Protein AF-A0A928DKI8-F1 (afdb_monomer_lite)

Foldseek 3Di:
DDDDDDDDPPDDDDPVNVVVVVVVVVVVVVVCCVPVVVVVVVVVVVVLVVVVVVQVVQVQVQLQDWFLPAAQDPPADADVSNGHPHSLQVVLVQQLLLLAQLFFKKKFKAKFAQVDDADSRRTHDGDALVRDDPPPRIDIDIHIDTCPDPRCVVVLQRTDDWMKTKWKWWWDDDPDPDTDTDPTTSDDPQDPGLVSQFDDPPDPDGTNQKTKIKIFIATDPPSHSVVRVPDHPVVRPHGPDIDIDMDGD

Sequence (249 aa):
MKKMILPRRTGGFTLMETLLAIALVGVLLSIFLTVFVPARGLVRQALTRQESERITGILRAELNVLRADEMADGNAKTSSENQYLTTFDKGFHWLKKTSRPSSAIVIFSYRADLSKPARPDGTYPAIPASKSVPGKDMQLVSIACPMDDPVHRDDIRDAVGPVFLVKMTQLEQKGEGEYRMVNSPGVITKASSPEQYVSQAGQRDAWGGAIFCRAEFYHMSPPNPARYKGKTWNKLGRPLFSANLSFRR

pLDDT: mean 84.23, std 10.23, range [42.31, 95.81]

Secondary structure (DSSP, 8-state):
-----------PPPHHHHHHHHHHHHHHHHHHHHHHHHHHHHHHHHHHHHHHHHHHHHHHHHHT---TT-BPPTTS-B-TTSBBSSHHHHHHHHHHHTTSGGGSEEEEEEEEETTSPPPTTS--PBPPGGG--TTSSEEEEEEEEETT-TTTTTGGGG--S-EEEEEEEEEEE-SSS-EEE-SSTT--SS-SSGGG--PPTT-SS---SEEEEEEEEEEESS--GGGGTT--GGGG-S-SEEEEEEEE-

Structure (mmCIF, N/CA/C/O backbone):
data_AF-A0A928DKI8-F1
#
_entry.id   AF-A0A928DKI8-F1
#
loop_
_atom_site.group_PDB
_atom_site.id
_atom_site.type_symbol
_atom_site.label_atom_id
_atom_site.label_alt_id
_atom_site.label_comp_id
_atom_site.label_asym_id
_atom_site.label_entity_id
_atom_site.label_seq_id
_atom_site.pdbx_PDB_ins_code
_atom_site.Cartn_x
_atom_site.Cartn_y
_atom_site.Cartn_z
_atom_site.occupancy
_atom_site.B_iso_or_equiv
_atom_site.auth_seq_id
_atom_site.auth_comp_id
_atom_site.auth_asym_id
_atom_site.auth_atom_id
_atom_site.pdbx_PDB_model_num
ATOM 1 N N . MET A 1 1 ? 69.749 -0.537 -57.641 1.00 42.62 1 MET A N 1
ATOM 2 C CA . MET A 1 1 ? 69.128 0.171 -56.496 1.00 42.62 1 MET A CA 1
ATOM 3 C C . MET A 1 1 ? 68.691 -0.854 -55.454 1.00 42.62 1 MET A C 1
ATOM 5 O O . MET A 1 1 ? 67.804 -1.649 -55.732 1.00 42.62 1 MET A O 1
ATOM 9 N N . LYS A 1 2 ? 69.371 -0.914 -54.303 1.00 42.31 2 LYS A N 1
ATOM 10 C CA . LYS A 1 2 ? 69.181 -1.944 -53.264 1.00 42.31 2 LYS A CA 1
ATOM 11 C C . LYS A 1 2 ? 68.200 -1.398 -52.214 1.00 42.31 2 LYS A C 1
ATOM 13 O O . LYS A 1 2 ? 68.517 -0.409 -51.560 1.00 42.31 2 LYS A O 1
ATOM 18 N N . LYS A 1 3 ? 67.001 -1.983 -52.088 1.00 52.03 3 LYS A N 1
ATOM 19 C CA . LYS A 1 3 ? 66.030 -1.615 -51.038 1.00 52.03 3 LYS A CA 1
ATOM 20 C C . LYS A 1 3 ? 66.590 -2.021 -49.673 1.00 52.03 3 LYS A C 1
ATOM 22 O O . LYS A 1 3 ? 66.899 -3.189 -49.455 1.00 52.03 3 LYS A O 1
ATOM 27 N N . MET A 1 4 ? 66.717 -1.052 -48.774 1.00 47.34 4 MET A N 1
ATOM 28 C CA . MET A 1 4 ? 67.126 -1.259 -47.389 1.00 47.34 4 MET A CA 1
ATOM 29 C C . MET A 1 4 ? 65.885 -1.693 -46.595 1.00 47.34 4 MET A C 1
ATOM 31 O O . MET A 1 4 ? 64.961 -0.907 -46.397 1.00 47.34 4 MET A O 1
ATOM 35 N N . ILE A 1 5 ? 65.818 -2.971 -46.220 1.00 57.88 5 ILE A N 1
ATOM 36 C CA . ILE A 1 5 ? 64.749 -3.515 -45.375 1.00 57.88 5 ILE A CA 1
ATOM 37 C C . ILE A 1 5 ? 65.164 -3.270 -43.921 1.00 57.88 5 ILE A C 1
ATOM 39 O O . ILE A 1 5 ? 66.129 -3.863 -43.446 1.00 57.88 5 ILE A O 1
ATOM 43 N N . LEU A 1 6 ? 64.456 -2.379 -43.224 1.00 63.12 6 LEU A N 1
ATOM 44 C CA . LEU A 1 6 ? 64.594 -2.205 -41.776 1.00 63.12 6 LEU A CA 1
ATOM 45 C C . LEU A 1 6 ? 64.072 -3.464 -41.058 1.00 63.12 6 LEU A C 1
ATOM 47 O O . LEU A 1 6 ? 62.974 -3.930 -41.382 1.00 63.12 6 LEU A O 1
ATOM 51 N N . PRO A 1 7 ? 64.804 -4.021 -40.077 1.00 55.38 7 PRO A N 1
ATOM 52 C CA . PRO A 1 7 ? 64.341 -5.176 -39.325 1.00 55.38 7 PRO A CA 1
ATOM 53 C C . PRO A 1 7 ? 63.162 -4.771 -38.435 1.00 55.38 7 PRO A C 1
ATOM 55 O O . PRO A 1 7 ? 63.282 -3.936 -37.537 1.00 55.38 7 PRO A O 1
ATOM 58 N N . ARG A 1 8 ? 61.999 -5.379 -38.676 1.00 60.59 8 ARG A N 1
ATOM 59 C CA . ARG A 1 8 ? 60.816 -5.225 -37.830 1.00 60.59 8 ARG A CA 1
ATOM 60 C C . ARG A 1 8 ? 61.048 -6.047 -36.558 1.00 60.59 8 ARG A C 1
ATOM 62 O O . ARG A 1 8 ? 60.970 -7.270 -36.596 1.00 60.59 8 ARG A O 1
ATOM 69 N N . ARG A 1 9 ? 61.378 -5.392 -35.439 1.00 61.66 9 ARG A N 1
ATOM 70 C CA . ARG A 1 9 ? 61.451 -6.045 -34.120 1.00 61.66 9 ARG A CA 1
ATOM 71 C C . ARG A 1 9 ? 60.048 -6.501 -33.712 1.00 61.66 9 ARG A C 1
ATOM 73 O O . ARG A 1 9 ? 59.272 -5.718 -33.178 1.00 61.66 9 ARG A O 1
ATOM 80 N N . THR A 1 10 ? 59.716 -7.762 -33.954 1.00 61.28 10 THR A N 1
ATOM 81 C CA . THR A 1 10 ? 58.641 -8.451 -33.233 1.00 61.28 10 THR A CA 1
ATOM 82 C C . THR A 1 10 ? 59.182 -8.816 -31.854 1.00 61.28 10 THR A C 1
ATOM 84 O O . THR A 1 10 ? 59.810 -9.858 -31.684 1.00 61.28 10 THR A O 1
ATOM 87 N N . GLY A 1 11 ? 59.039 -7.901 -30.894 1.00 62.25 11 GLY A N 1
ATOM 88 C CA . GLY A 1 11 ? 59.415 -8.144 -29.504 1.00 62.25 11 GLY A CA 1
ATOM 89 C C . GLY A 1 11 ? 58.460 -9.156 -28.877 1.00 62.25 11 GLY A C 1
ATOM 90 O O . GLY A 1 11 ? 57.267 -8.890 -28.780 1.00 62.25 11 GLY A O 1
ATOM 91 N N . GLY A 1 12 ? 58.974 -10.323 -28.495 1.00 71.81 12 GLY A N 1
ATOM 92 C CA . GLY A 1 12 ? 58.279 -11.204 -27.560 1.00 71.81 12 GLY A CA 1
ATOM 93 C C . GLY A 1 12 ? 58.358 -10.623 -26.149 1.00 71.81 12 GLY A C 1
ATOM 94 O O . GLY A 1 12 ? 59.359 -9.996 -25.798 1.00 71.81 12 GLY A O 1
ATOM 95 N N . PHE A 1 13 ? 57.314 -10.826 -25.348 1.00 72.88 13 PHE A N 1
ATOM 96 C CA . PHE A 1 13 ? 57.310 -10.412 -23.946 1.00 72.88 13 PHE A CA 1
ATOM 97 C C . PHE A 1 13 ? 58.336 -11.222 -23.154 1.00 72.88 13 PHE A C 1
ATOM 99 O O . PHE A 1 13 ? 58.414 -12.447 -23.279 1.00 72.88 13 PHE A O 1
ATOM 106 N N . THR A 1 14 ? 59.127 -10.545 -22.322 1.00 84.88 14 THR A N 1
ATOM 107 C CA . THR A 1 14 ? 60.024 -11.246 -21.396 1.00 84.88 14 THR A CA 1
ATOM 108 C C . THR A 1 14 ? 59.215 -11.849 -20.245 1.00 84.88 14 THR A C 1
ATOM 110 O O . THR A 1 14 ? 58.166 -11.327 -19.852 1.00 84.88 14 THR A O 1
ATOM 113 N N . LEU A 1 15 ? 59.705 -12.949 -19.667 1.00 82.94 15 LEU A N 1
ATOM 114 C CA . LEU A 1 15 ? 59.065 -13.574 -18.504 1.00 82.94 15 LEU A CA 1
ATOM 115 C C . LEU A 1 15 ? 58.932 -12.579 -17.338 1.00 82.94 15 LEU A C 1
ATOM 117 O O . LEU A 1 15 ? 57.912 -12.576 -16.657 1.00 82.94 15 LEU A O 1
ATOM 121 N N . MET A 1 16 ? 59.910 -11.680 -17.175 1.00 86.56 16 MET A N 1
ATOM 122 C CA . MET A 1 16 ? 59.888 -10.629 -16.154 1.00 86.56 16 MET A CA 1
ATOM 123 C C . MET A 1 16 ? 58.818 -9.559 -16.397 1.00 86.56 16 MET A C 1
ATOM 125 O O . MET A 1 16 ? 58.105 -9.186 -15.470 1.00 86.56 16 MET A O 1
ATOM 129 N N . GLU A 1 17 ? 58.665 -9.086 -17.633 1.00 85.38 17 GLU A N 1
ATOM 130 C CA . GLU A 1 17 ? 57.631 -8.104 -17.990 1.00 85.38 17 GLU A CA 1
ATOM 131 C C . GLU A 1 17 ? 56.224 -8.666 -17.762 1.00 85.38 17 GLU A C 1
ATOM 133 O O . GLU A 1 17 ? 55.361 -7.996 -17.199 1.00 85.38 17 GLU A O 1
ATOM 138 N N . THR A 1 18 ? 56.025 -9.938 -18.110 1.00 90.12 18 THR A N 1
ATOM 139 C CA . THR A 1 18 ? 54.760 -10.645 -17.877 1.00 90.12 18 THR A CA 1
ATOM 140 C C . THR A 1 18 ? 54.464 -10.770 -16.377 1.00 90.12 18 THR A C 1
ATOM 142 O O . THR A 1 18 ? 53.334 -10.546 -15.944 1.00 90.12 18 THR A O 1
ATOM 145 N N . LEU A 1 19 ? 55.484 -11.065 -15.565 1.00 90.19 19 LEU A N 1
ATOM 146 C CA . LEU A 1 19 ? 55.366 -11.175 -14.108 1.00 90.19 19 LEU A CA 1
ATOM 147 C C . LEU A 1 19 ? 55.011 -9.832 -13.457 1.00 90.19 19 LEU A C 1
ATOM 149 O O . LEU A 1 19 ? 54.097 -9.769 -12.635 1.00 90.19 19 LEU A O 1
ATOM 153 N N . LEU A 1 20 ? 55.687 -8.753 -13.864 1.00 90.12 20 LEU A N 1
ATOM 154 C CA . LEU A 1 20 ? 55.399 -7.399 -13.386 1.00 90.12 20 LEU A CA 1
ATOM 155 C C . LEU A 1 20 ? 54.000 -6.937 -13.801 1.00 90.12 20 LEU A C 1
ATOM 157 O O . LEU A 1 20 ? 53.291 -6.344 -12.989 1.00 90.12 20 LEU A O 1
ATOM 161 N N . ALA A 1 21 ? 53.571 -7.248 -15.025 1.00 92.56 21 ALA A N 1
ATOM 162 C CA . ALA A 1 21 ? 52.234 -6.915 -15.502 1.00 92.56 21 ALA A CA 1
ATOM 163 C C . ALA A 1 21 ? 51.144 -7.639 -14.696 1.00 92.56 21 ALA A C 1
ATOM 165 O O . ALA A 1 21 ? 50.189 -7.002 -14.255 1.00 92.56 21 ALA A O 1
ATOM 166 N N . ILE A 1 22 ? 51.299 -8.943 -14.437 1.00 92.94 22 ILE A N 1
ATOM 167 C CA . ILE A 1 22 ? 50.344 -9.710 -13.621 1.00 92.94 22 ILE A CA 1
ATOM 168 C C . ILE A 1 22 ? 50.314 -9.185 -12.182 1.00 92.94 22 ILE A C 1
ATOM 170 O O . ILE A 1 22 ? 49.232 -9.024 -11.617 1.00 92.94 22 ILE A O 1
ATOM 174 N N . ALA A 1 23 ? 51.474 -8.864 -11.600 1.00 93.06 23 ALA A N 1
ATOM 175 C CA . ALA A 1 23 ? 51.553 -8.288 -10.260 1.00 93.06 23 ALA A CA 1
ATOM 176 C C . ALA A 1 23 ? 50.831 -6.932 -10.182 1.00 93.06 23 ALA A C 1
ATOM 178 O O . ALA A 1 23 ? 50.010 -6.718 -9.288 1.00 93.06 23 ALA A O 1
ATOM 179 N N . LEU A 1 24 ? 51.068 -6.042 -11.151 1.00 94.88 24 LEU A N 1
ATOM 180 C CA . LEU A 1 24 ? 50.404 -4.740 -11.230 1.00 94.88 24 LEU A CA 1
ATOM 181 C C . LEU A 1 24 ? 48.885 -4.893 -11.399 1.00 94.88 24 LEU A C 1
ATOM 183 O O . LEU A 1 24 ? 48.115 -4.248 -10.689 1.00 94.88 24 LEU A O 1
ATOM 187 N N . VAL A 1 25 ? 48.442 -5.778 -12.297 1.00 95.19 25 VAL A N 1
ATOM 188 C CA . VAL A 1 25 ? 47.016 -6.067 -12.512 1.00 95.19 25 VAL A CA 1
ATOM 189 C C . VAL A 1 25 ? 46.376 -6.634 -11.244 1.00 95.19 25 VAL A C 1
ATOM 191 O O . VAL A 1 25 ? 45.275 -6.222 -10.889 1.00 95.19 25 VAL A O 1
ATOM 194 N N . GLY A 1 26 ? 47.063 -7.523 -10.523 1.00 95.38 26 GLY A N 1
ATOM 195 C CA . GLY A 1 26 ? 46.584 -8.080 -9.257 1.00 95.38 26 GLY A CA 1
ATOM 196 C C . GLY A 1 26 ? 46.379 -7.014 -8.179 1.00 95.38 26 GLY A C 1
ATOM 197 O O . GLY A 1 26 ? 45.342 -7.000 -7.508 1.00 95.38 26 GLY A O 1
ATOM 198 N N . VAL A 1 27 ? 47.321 -6.076 -8.051 1.00 93.81 27 VAL A N 1
ATOM 199 C CA . VAL A 1 27 ? 47.200 -4.937 -7.125 1.00 93.81 27 VAL A CA 1
ATOM 200 C C . VAL A 1 27 ? 46.044 -4.021 -7.536 1.00 93.81 27 VAL A C 1
ATOM 202 O O . VAL A 1 27 ? 45.207 -3.679 -6.699 1.00 93.81 27 VAL A O 1
ATOM 205 N N . LEU A 1 28 ? 45.939 -3.680 -8.824 1.00 94.81 28 LEU A N 1
ATOM 206 C CA . LEU A 1 28 ? 44.859 -2.837 -9.347 1.00 94.81 28 LEU A CA 1
ATOM 207 C C . LEU A 1 28 ? 43.480 -3.469 -9.135 1.00 94.81 28 LEU A C 1
ATOM 209 O O . LEU A 1 28 ? 42.561 -2.790 -8.682 1.00 94.81 28 LEU A O 1
ATOM 213 N N . LEU A 1 29 ? 43.331 -4.768 -9.406 1.00 93.94 29 LEU A N 1
ATOM 214 C CA . LEU A 1 29 ? 42.082 -5.497 -9.177 1.00 93.94 29 LEU A CA 1
ATOM 215 C C . LEU A 1 29 ? 41.721 -5.557 -7.693 1.00 93.94 29 LEU A C 1
ATOM 217 O O . LEU A 1 29 ? 40.552 -5.399 -7.348 1.00 93.94 29 LEU A O 1
ATOM 221 N N . SER A 1 30 ? 42.706 -5.744 -6.814 1.00 91.62 30 SER A N 1
ATOM 222 C CA . SER A 1 30 ? 42.470 -5.788 -5.368 1.00 91.62 30 SER A CA 1
ATOM 223 C C . SER A 1 30 ? 41.940 -4.448 -4.853 1.00 91.62 30 SER A C 1
ATOM 225 O O . SER A 1 30 ? 40.925 -4.421 -4.161 1.00 91.62 30 SER A O 1
ATOM 227 N N . ILE A 1 31 ? 42.560 -3.334 -5.258 1.00 90.50 31 ILE A N 1
ATOM 228 C CA . ILE A 1 31 ? 42.099 -1.976 -4.916 1.00 90.50 31 ILE A CA 1
ATOM 229 C C . ILE A 1 31 ? 40.728 -1.689 -5.546 1.00 90.50 31 ILE A C 1
ATOM 231 O O . ILE A 1 31 ? 39.847 -1.103 -4.919 1.00 90.50 31 ILE A O 1
ATOM 235 N N . PHE A 1 32 ? 40.511 -2.120 -6.787 1.00 90.69 32 PHE A N 1
ATOM 236 C CA . PHE A 1 32 ? 39.226 -1.946 -7.454 1.00 90.69 32 PHE A CA 1
ATOM 237 C C . PHE A 1 32 ? 38.104 -2.672 -6.702 1.00 90.69 32 PHE A C 1
ATOM 239 O O . PHE A 1 32 ? 37.057 -2.085 -6.436 1.00 90.69 32 PHE A O 1
ATOM 246 N N . LEU A 1 33 ? 38.308 -3.933 -6.317 1.00 90.75 33 LEU A N 1
ATOM 247 C CA . LEU A 1 33 ? 37.291 -4.720 -5.621 1.00 90.75 33 LEU A CA 1
ATOM 248 C C . LEU A 1 33 ? 36.985 -4.172 -4.221 1.00 90.75 33 LEU A C 1
ATOM 250 O O . LEU A 1 33 ? 35.811 -4.143 -3.843 1.00 90.75 33 LEU A O 1
ATOM 254 N N . THR A 1 34 ? 37.990 -3.684 -3.483 1.00 90.31 34 THR A N 1
ATOM 255 C CA . THR A 1 34 ? 37.775 -3.090 -2.150 1.00 90.31 34 THR A CA 1
ATOM 256 C C . THR A 1 34 ? 36.941 -1.812 -2.199 1.00 90.31 34 THR A C 1
ATOM 258 O O . THR A 1 34 ? 36.207 -1.542 -1.253 1.00 90.31 34 THR A O 1
ATOM 261 N N . VAL A 1 35 ? 36.973 -1.061 -3.304 1.00 88.69 35 VAL A N 1
ATOM 262 C CA . VAL A 1 35 ? 36.184 0.171 -3.469 1.00 88.69 35 VAL A CA 1
ATOM 263 C C . VAL A 1 35 ? 34.828 -0.088 -4.139 1.00 88.69 35 VAL A C 1
ATOM 265 O O . VAL A 1 35 ? 33.791 0.390 -3.672 1.00 88.69 35 VAL A O 1
ATOM 268 N N . PHE A 1 36 ? 34.790 -0.867 -5.223 1.00 86.62 36 PHE A N 1
ATOM 269 C CA . PHE A 1 36 ? 33.580 -1.027 -6.038 1.00 86.62 36 PHE A CA 1
ATOM 270 C C . PHE A 1 36 ? 32.535 -1.957 -5.421 1.00 86.62 36 PHE A C 1
ATOM 272 O O . PHE A 1 36 ? 31.337 -1.751 -5.642 1.00 86.62 36 PHE A O 1
ATOM 279 N N . VAL A 1 37 ? 32.941 -2.980 -4.662 1.00 84.62 37 VAL A N 1
ATOM 280 C CA . VAL A 1 37 ? 31.981 -3.906 -4.042 1.00 84.62 37 VAL A CA 1
ATOM 281 C C . VAL A 1 37 ? 31.132 -3.189 -2.979 1.00 84.62 37 VAL A C 1
ATOM 283 O O . VAL A 1 37 ? 29.902 -3.252 -3.092 1.00 84.62 37 VAL A O 1
ATOM 286 N N . PRO A 1 38 ? 31.712 -2.430 -2.024 1.00 85.06 38 PRO A N 1
ATOM 287 C CA . PRO A 1 38 ? 30.924 -1.617 -1.097 1.00 85.06 38 PRO A CA 1
ATOM 288 C C . PRO A 1 38 ? 30.077 -0.550 -1.801 1.00 85.06 38 PRO A C 1
ATOM 290 O O . PRO A 1 38 ? 28.898 -0.398 -1.477 1.00 85.06 38 PRO A O 1
ATOM 293 N N . ALA A 1 39 ? 30.621 0.136 -2.814 1.00 79.06 39 ALA A N 1
ATOM 294 C CA . ALA A 1 39 ? 29.896 1.171 -3.555 1.00 79.06 39 ALA A CA 1
ATOM 295 C C . ALA A 1 39 ? 28.621 0.634 -4.232 1.00 79.06 39 ALA A C 1
ATOM 297 O O . ALA A 1 39 ? 27.563 1.261 -4.162 1.00 79.06 39 ALA A O 1
ATOM 298 N N . ARG A 1 40 ? 28.673 -0.569 -4.824 1.00 75.94 40 ARG A N 1
ATOM 299 C CA . ARG A 1 40 ? 27.480 -1.238 -5.380 1.00 75.94 40 ARG A CA 1
ATOM 300 C C . ARG A 1 40 ? 26.424 -1.522 -4.312 1.00 75.94 40 ARG A C 1
ATOM 302 O O . ARG A 1 40 ? 25.232 -1.395 -4.592 1.00 75.94 40 ARG A O 1
ATOM 309 N N . GLY A 1 41 ? 26.850 -1.906 -3.108 1.00 79.44 41 GLY A N 1
ATOM 310 C CA . GLY A 1 41 ? 25.961 -2.103 -1.963 1.00 79.44 41 GLY A CA 1
ATOM 311 C C . GLY A 1 41 ? 25.241 -0.813 -1.571 1.00 79.44 41 GLY A C 1
ATOM 312 O O . GLY A 1 41 ? 24.014 -0.806 -1.480 1.00 79.44 41 GLY A O 1
ATOM 313 N N . LEU A 1 42 ? 25.988 0.287 -1.438 1.00 75.81 42 LEU A N 1
ATOM 314 C CA . LEU A 1 42 ? 25.444 1.606 -1.099 1.00 75.81 42 LEU A CA 1
ATOM 315 C C . LEU A 1 42 ? 24.443 2.109 -2.146 1.00 75.81 42 LEU A C 1
ATOM 317 O O . LEU A 1 42 ? 23.352 2.545 -1.788 1.00 75.81 42 LEU A O 1
ATOM 321 N N . VAL A 1 43 ? 24.762 1.981 -3.438 1.00 66.50 43 VAL A N 1
ATOM 322 C CA . VAL A 1 43 ? 23.850 2.381 -4.524 1.00 66.50 43 VAL A CA 1
ATOM 323 C C . VAL A 1 43 ? 22.560 1.561 -4.490 1.00 66.50 43 VAL A C 1
ATOM 325 O O . VAL A 1 43 ? 21.472 2.122 -4.580 1.00 66.50 43 VAL A O 1
ATOM 328 N N . ARG A 1 44 ? 22.642 0.236 -4.305 1.00 72.19 44 ARG A N 1
ATOM 329 C CA . ARG A 1 44 ? 21.446 -0.620 -4.208 1.00 72.19 44 ARG A CA 1
ATOM 330 C C . ARG A 1 44 ? 20.580 -0.276 -2.999 1.00 72.19 44 ARG A C 1
ATOM 332 O O . ARG A 1 44 ? 19.356 -0.264 -3.119 1.00 72.19 44 ARG A O 1
ATOM 339 N N . GLN A 1 45 ? 21.196 0.006 -1.853 1.00 75.62 45 GLN A N 1
ATOM 340 C CA . GLN A 1 45 ? 20.477 0.437 -0.654 1.00 75.62 45 GLN A CA 1
ATOM 341 C C . GLN A 1 45 ? 19.782 1.782 -0.874 1.00 75.62 45 GLN A C 1
ATOM 343 O O . GLN A 1 45 ? 18.603 1.910 -0.549 1.00 75.62 45 GLN A O 1
ATOM 348 N N . ALA A 1 46 ? 20.474 2.751 -1.480 1.00 67.62 46 ALA A N 1
ATOM 349 C CA . ALA A 1 46 ? 19.905 4.053 -1.813 1.00 67.62 46 ALA A CA 1
ATOM 350 C C . ALA A 1 46 ? 18.715 3.923 -2.776 1.00 67.62 46 ALA A C 1
ATOM 352 O O . ALA A 1 46 ? 17.650 4.463 -2.493 1.00 67.62 46 ALA A O 1
ATOM 353 N N . LEU A 1 47 ? 18.850 3.129 -3.845 1.00 72.19 47 LEU A N 1
ATOM 354 C CA . LEU A 1 47 ? 17.758 2.850 -4.785 1.00 72.19 47 LEU A CA 1
ATOM 355 C C . LEU A 1 47 ? 16.567 2.167 -4.100 1.00 72.19 47 LEU A C 1
ATOM 357 O O . LEU A 1 47 ? 15.423 2.540 -4.334 1.00 72.19 47 LEU A O 1
ATOM 361 N N . THR A 1 48 ? 16.823 1.201 -3.214 1.00 82.31 48 THR A N 1
ATOM 362 C CA . THR A 1 48 ? 15.763 0.507 -2.461 1.00 82.31 48 THR A CA 1
ATOM 363 C C . THR A 1 48 ? 15.032 1.463 -1.519 1.00 82.31 48 THR A C 1
ATOM 365 O O . THR A 1 48 ? 13.808 1.402 -1.394 1.00 82.31 48 THR A O 1
ATOM 368 N N . ARG A 1 49 ? 15.766 2.371 -0.865 1.00 84.81 49 ARG A N 1
ATOM 369 C CA . ARG A 1 49 ? 15.191 3.390 0.016 1.00 84.81 49 ARG A CA 1
ATOM 370 C C . ARG A 1 49 ? 14.366 4.403 -0.769 1.00 84.81 49 ARG A C 1
ATOM 372 O O . ARG A 1 49 ? 13.227 4.655 -0.392 1.00 84.81 49 ARG A O 1
ATOM 379 N N . GLN A 1 50 ? 14.907 4.919 -1.869 1.00 87.25 50 GLN A N 1
ATOM 380 C CA . GLN A 1 50 ? 14.204 5.842 -2.756 1.00 87.25 50 GLN A CA 1
ATOM 381 C C . GLN A 1 50 ? 12.916 5.214 -3.298 1.00 87.25 50 GLN A C 1
ATOM 383 O O . GLN A 1 50 ? 11.871 5.858 -3.303 1.00 87.25 50 GLN A O 1
ATOM 388 N N . GLU A 1 51 ? 12.961 3.942 -3.694 1.00 87.00 51 GLU A N 1
ATOM 389 C CA . GLU A 1 51 ? 11.780 3.223 -4.168 1.00 87.00 51 GLU A CA 1
ATOM 390 C C . GLU A 1 51 ? 10.746 3.023 -3.052 1.00 87.00 51 GLU A C 1
ATOM 392 O O . GLU A 1 51 ? 9.557 3.263 -3.252 1.00 87.00 51 GLU A O 1
ATOM 397 N N . SER A 1 52 ? 11.192 2.673 -1.843 1.00 89.31 52 SER A N 1
ATOM 398 C CA . SER A 1 52 ? 10.311 2.546 -0.674 1.00 89.31 52 SER A CA 1
ATOM 399 C C . SER A 1 52 ? 9.625 3.873 -0.330 1.00 89.31 52 SER A C 1
ATOM 401 O O . SER A 1 52 ? 8.428 3.900 -0.034 1.00 89.31 52 SER A O 1
ATOM 403 N N . GLU A 1 53 ? 10.361 4.986 -0.393 1.00 91.69 53 GLU A N 1
ATOM 404 C CA . GLU A 1 53 ? 9.836 6.338 -0.177 1.00 91.69 53 GLU A CA 1
ATOM 405 C C . GLU A 1 53 ? 8.855 6.739 -1.284 1.00 91.69 53 GLU A C 1
ATOM 407 O O . GLU A 1 53 ? 7.777 7.247 -0.971 1.00 91.69 53 GLU A O 1
ATOM 412 N N . ARG A 1 54 ? 9.158 6.427 -2.552 1.00 92.06 54 ARG A N 1
ATOM 413 C CA . ARG A 1 54 ? 8.259 6.648 -3.695 1.00 92.06 54 ARG A CA 1
ATOM 414 C C . ARG A 1 54 ? 6.938 5.896 -3.528 1.00 92.06 54 ARG A C 1
ATOM 416 O O . ARG A 1 54 ? 5.877 6.505 -3.623 1.00 92.06 54 ARG A O 1
ATOM 423 N N . ILE A 1 55 ? 6.991 4.594 -3.236 1.00 93.31 55 ILE A N 1
ATOM 424 C CA . ILE A 1 55 ? 5.803 3.743 -3.043 1.00 93.31 55 ILE A CA 1
ATOM 425 C C . ILE A 1 55 ? 4.971 4.238 -1.855 1.00 93.31 55 ILE A C 1
ATOM 427 O O . ILE A 1 55 ? 3.751 4.370 -1.948 1.00 93.31 55 ILE A O 1
ATOM 431 N N . THR A 1 56 ? 5.630 4.567 -0.742 1.00 94.38 56 THR A N 1
ATOM 432 C CA . THR A 1 56 ? 4.953 5.129 0.435 1.00 94.38 56 THR A CA 1
ATOM 433 C C . THR A 1 56 ? 4.328 6.492 0.117 1.00 94.38 56 THR A C 1
ATOM 435 O O . THR A 1 56 ? 3.242 6.800 0.605 1.00 94.38 56 THR A O 1
ATOM 438 N N . GLY A 1 57 ? 4.992 7.305 -0.709 1.00 94.00 57 GLY A N 1
ATOM 439 C CA . GLY A 1 57 ? 4.499 8.593 -1.188 1.00 94.00 57 GLY A CA 1
ATOM 440 C C . GLY A 1 57 ? 3.223 8.469 -2.017 1.00 94.00 57 GLY A C 1
ATOM 441 O O . GLY A 1 57 ? 2.286 9.219 -1.767 1.00 94.00 57 GLY A O 1
ATOM 442 N N . ILE A 1 58 ? 3.145 7.483 -2.918 1.00 94.06 58 ILE A N 1
ATOM 443 C CA . ILE A 1 58 ? 1.935 7.197 -3.713 1.00 94.06 58 ILE A CA 1
ATOM 444 C C . ILE A 1 58 ? 0.756 6.867 -2.793 1.00 94.06 58 ILE A C 1
ATOM 446 O O . ILE A 1 58 ? -0.312 7.455 -2.923 1.00 94.06 58 ILE A O 1
ATOM 450 N N . LEU A 1 59 ? 0.967 5.985 -1.811 1.00 94.50 59 LEU A N 1
ATOM 451 C CA . LEU A 1 59 ? -0.073 5.630 -0.845 1.00 94.50 59 LEU A CA 1
ATOM 452 C C . LEU A 1 59 ? -0.539 6.834 -0.015 1.00 94.50 59 LEU A C 1
ATOM 454 O O . LEU A 1 59 ? -1.734 7.012 0.196 1.00 94.50 59 LEU A O 1
ATOM 458 N N . ARG A 1 60 ? 0.398 7.662 0.464 1.00 93.25 60 ARG A N 1
ATOM 459 C CA . ARG A 1 60 ? 0.064 8.879 1.222 1.00 93.25 60 ARG A CA 1
ATOM 460 C C . ARG A 1 60 ? -0.702 9.885 0.375 1.00 93.25 60 ARG A C 1
ATOM 462 O O . ARG A 1 60 ? -1.646 10.479 0.878 1.00 93.25 60 ARG A O 1
ATOM 469 N N . ALA A 1 61 ? -0.282 10.095 -0.870 1.00 92.19 61 ALA A N 1
ATOM 470 C CA . ALA A 1 61 ? -0.956 11.004 -1.784 1.00 92.19 61 ALA A CA 1
ATOM 471 C C . ALA A 1 61 ? -2.396 10.543 -2.032 1.00 92.19 61 ALA A C 1
ATOM 473 O O . ALA A 1 61 ? -3.315 11.335 -1.872 1.00 92.19 61 ALA A O 1
ATOM 474 N N . GLU A 1 62 ? -2.596 9.253 -2.306 1.00 91.56 62 GLU A N 1
ATOM 475 C CA . GLU A 1 62 ? -3.926 8.702 -2.559 1.00 91.56 62 GLU A CA 1
ATOM 476 C C . GLU A 1 62 ? -4.853 8.797 -1.341 1.00 91.56 62 GLU A C 1
ATOM 478 O O . GLU A 1 62 ? -6.014 9.173 -1.462 1.00 91.56 62 GLU A O 1
ATOM 483 N N . LEU A 1 63 ? -4.342 8.513 -0.141 1.00 90.69 63 LEU A N 1
ATOM 484 C CA . LEU A 1 63 ? -5.126 8.624 1.094 1.00 90.69 63 LEU A CA 1
ATOM 485 C C . LEU A 1 63 ? -5.513 10.074 1.434 1.00 90.69 63 LEU A C 1
ATOM 487 O O . LEU A 1 63 ? -6.457 10.284 2.191 1.00 90.69 63 LEU A O 1
ATOM 491 N N . ASN A 1 64 ? -4.816 11.062 0.865 1.00 90.00 64 ASN A N 1
ATOM 492 C CA . ASN A 1 64 ? -5.102 12.488 1.031 1.00 90.00 64 ASN A CA 1
ATOM 493 C C . ASN A 1 64 ? -5.979 13.075 -0.086 1.00 90.00 64 ASN A C 1
ATOM 495 O O . ASN A 1 64 ? -6.267 14.270 -0.057 1.00 90.00 64 ASN A O 1
ATOM 499 N N . VAL A 1 65 ? -6.398 12.270 -1.062 1.00 88.94 65 VAL A N 1
ATOM 500 C CA . VAL A 1 65 ? -7.273 12.698 -2.158 1.00 88.94 65 VAL A CA 1
ATOM 501 C C . VAL A 1 65 ? -8.609 11.978 -2.032 1.00 88.94 65 VAL A C 1
ATOM 503 O O . VAL A 1 65 ? -8.654 10.770 -1.812 1.00 88.94 65 VAL A O 1
ATOM 506 N N . LEU A 1 66 ? -9.701 12.726 -2.177 1.00 86.69 66 LEU A N 1
ATOM 507 C CA . LEU A 1 66 ? -11.044 12.177 -2.340 1.00 86.69 66 LEU A CA 1
ATOM 508 C C . LEU A 1 66 ? -11.374 12.177 -3.826 1.00 86.69 66 LEU A C 1
ATOM 510 O O . LEU A 1 66 ? -11.359 13.239 -4.450 1.00 86.69 66 LEU A O 1
ATOM 514 N N . ARG A 1 67 ? -11.639 11.000 -4.392 1.00 82.06 67 ARG A N 1
ATOM 515 C CA . ARG A 1 67 ? -12.061 10.888 -5.790 1.00 82.06 67 ARG A CA 1
ATOM 516 C C . ARG A 1 67 ? -13.583 10.802 -5.876 1.00 82.06 67 ARG A C 1
ATOM 518 O O . ARG A 1 67 ? -14.227 10.256 -4.986 1.00 82.06 67 ARG A O 1
ATOM 525 N N . ALA A 1 68 ? -14.154 11.350 -6.945 1.00 72.44 68 ALA A N 1
ATOM 526 C CA . ALA A 1 68 ? -15.606 11.428 -7.128 1.00 72.44 68 ALA A CA 1
ATOM 527 C C . ALA A 1 68 ? -16.259 10.064 -7.437 1.00 72.44 68 ALA A C 1
ATOM 529 O O . ALA A 1 68 ? -17.454 9.868 -7.243 1.00 72.44 68 ALA A O 1
ATOM 530 N N . ASP A 1 69 ? -15.489 9.100 -7.921 1.00 71.00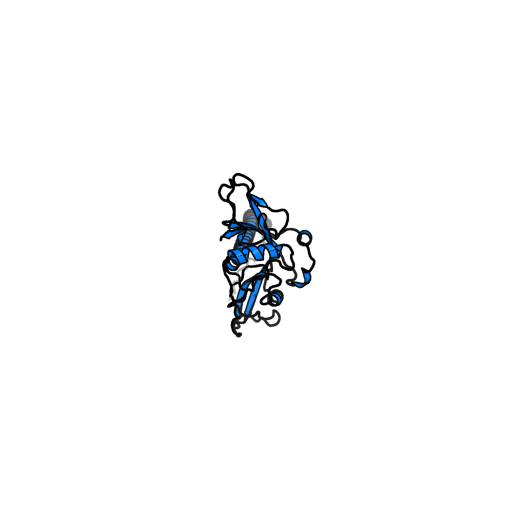 69 ASP A N 1
ATOM 531 C CA . ASP A 1 69 ? -15.938 7.745 -8.239 1.00 71.00 69 ASP A CA 1
ATOM 532 C C . ASP A 1 69 ? -15.777 6.762 -7.067 1.00 71.00 69 ASP A C 1
ATOM 534 O O . ASP A 1 69 ? -16.321 5.655 -7.104 1.00 71.00 69 ASP A O 1
ATOM 538 N N . GLU A 1 70 ? -15.058 7.157 -6.012 1.00 76.44 70 GLU A N 1
ATOM 539 C CA . GLU A 1 70 ? -14.846 6.325 -4.834 1.00 76.44 70 GLU A CA 1
ATOM 540 C C . GLU A 1 70 ? -16.123 6.231 -3.998 1.00 76.44 70 GLU A C 1
ATOM 542 O O . GLU A 1 70 ? -16.443 7.096 -3.178 1.00 76.44 70 GLU A O 1
ATOM 547 N N . MET A 1 71 ? -16.830 5.116 -4.168 1.00 75.12 71 MET A N 1
ATOM 548 C CA . MET A 1 71 ? -17.967 4.782 -3.323 1.00 75.12 71 MET A CA 1
ATOM 549 C C . MET A 1 71 ? -17.486 4.429 -1.913 1.00 75.12 71 MET A C 1
ATOM 551 O O . MET A 1 71 ? -16.621 3.567 -1.709 1.00 75.12 71 MET A O 1
ATOM 555 N N . ALA A 1 72 ? -18.069 5.096 -0.926 1.00 75.94 72 ALA A N 1
ATOM 556 C CA . ALA A 1 72 ? -17.845 4.792 0.469 1.00 75.94 72 ALA A CA 1
ATOM 557 C C . ALA A 1 72 ? -18.492 3.451 0.843 1.00 75.94 72 ALA A C 1
ATOM 559 O O . ALA A 1 72 ? -19.503 3.034 0.273 1.00 75.94 72 ALA A O 1
ATOM 560 N N . ASP A 1 73 ? -17.890 2.747 1.802 1.00 73.81 73 ASP A N 1
ATOM 561 C CA . ASP A 1 73 ? -18.458 1.490 2.290 1.00 73.81 73 ASP A CA 1
ATOM 562 C C . ASP A 1 73 ? -19.847 1.742 2.908 1.00 73.81 73 ASP A C 1
ATOM 564 O O . ASP A 1 73 ? -20.074 2.778 3.523 1.00 73.81 73 ASP A O 1
ATOM 568 N N . GLY A 1 74 ? -20.773 0.780 2.821 1.00 65.56 74 GLY A N 1
ATOM 569 C CA . GLY A 1 74 ? -22.169 0.973 3.263 1.00 65.56 74 GLY A CA 1
ATOM 570 C C . GLY A 1 74 ? -22.377 1.275 4.759 1.00 65.56 74 GLY A C 1
ATOM 571 O O . GLY A 1 74 ? -23.500 1.515 5.184 1.00 65.56 74 GLY A O 1
ATOM 572 N N . ASN A 1 75 ? -21.316 1.242 5.568 1.00 68.06 75 ASN A N 1
ATOM 573 C CA . ASN A 1 75 ? -21.304 1.632 6.980 1.00 68.06 75 ASN A CA 1
ATOM 574 C C . ASN A 1 75 ? -20.535 2.938 7.254 1.00 68.06 75 ASN A C 1
ATOM 576 O O . ASN A 1 75 ? -20.402 3.327 8.414 1.00 68.06 75 ASN A O 1
ATOM 580 N N . ALA A 1 76 ? -19.987 3.574 6.220 1.00 69.00 76 ALA A N 1
ATOM 581 C CA . ALA A 1 76 ? -19.381 4.892 6.293 1.00 69.00 76 ALA A CA 1
ATOM 582 C C . ALA A 1 76 ? -20.472 5.965 6.266 1.00 69.00 76 ALA A C 1
ATOM 584 O O . ALA A 1 76 ? -21.539 5.765 5.682 1.00 69.00 76 ALA A O 1
ATOM 585 N N . LYS A 1 77 ? -20.195 7.138 6.840 1.00 64.19 77 LYS A N 1
ATOM 586 C CA . LYS A 1 77 ? -20.985 8.317 6.488 1.00 64.19 77 LYS A CA 1
ATOM 587 C C . LYS A 1 77 ? -20.648 8.731 5.073 1.00 64.19 77 LYS A C 1
ATOM 589 O O . LYS A 1 77 ? -19.476 8.876 4.728 1.00 64.19 77 LYS A O 1
ATOM 594 N N . THR A 1 78 ? -21.691 8.948 4.291 1.00 73.19 78 THR A N 1
ATOM 595 C CA . THR A 1 78 ? -21.543 9.258 2.884 1.00 73.19 78 THR A CA 1
ATOM 596 C C . THR A 1 78 ? -22.074 10.641 2.548 1.00 73.19 78 THR A C 1
ATOM 598 O O . THR A 1 78 ? -22.967 11.162 3.220 1.00 73.19 78 THR A O 1
ATOM 601 N N . SER A 1 79 ? -21.532 11.237 1.489 1.00 62.94 79 SER A N 1
ATOM 602 C CA . SER A 1 79 ? -22.173 12.367 0.819 1.00 62.94 79 SER A CA 1
ATOM 603 C C . SER A 1 79 ? -23.517 11.939 0.209 1.00 62.94 79 SER A C 1
ATOM 605 O O . SER A 1 79 ? -23.856 10.750 0.168 1.00 62.94 79 SER A O 1
ATOM 607 N N . SER A 1 80 ? -24.273 12.903 -0.323 1.00 61.22 80 SER A N 1
ATOM 608 C CA . SER A 1 80 ? -25.471 12.638 -1.135 1.00 61.22 80 SER A CA 1
ATOM 609 C C . SER A 1 80 ? -25.200 11.738 -2.349 1.00 61.22 80 SER A C 1
ATOM 611 O O . SER A 1 80 ? -26.133 11.159 -2.894 1.00 61.22 80 SER A O 1
ATOM 613 N N . GLU A 1 81 ? -23.935 11.598 -2.751 1.00 64.00 81 GLU A N 1
ATOM 614 C CA . GLU A 1 81 ? -23.471 10.786 -3.880 1.00 64.00 81 GLU A CA 1
ATOM 615 C C . GLU A 1 81 ? -22.836 9.454 -3.437 1.00 64.00 81 GLU A C 1
ATOM 617 O O . GLU A 1 81 ? -22.175 8.785 -4.225 1.00 64.00 81 GLU A O 1
ATOM 622 N N . ASN A 1 82 ? -23.031 9.041 -2.179 1.00 76.19 82 ASN A N 1
ATOM 623 C CA . ASN A 1 82 ? -22.434 7.834 -1.594 1.00 76.19 82 ASN A CA 1
ATOM 624 C C . ASN A 1 82 ? -20.885 7.838 -1.535 1.00 76.19 82 ASN A C 1
ATOM 626 O O . ASN A 1 82 ? -20.277 6.771 -1.484 1.00 76.19 82 ASN A O 1
ATOM 630 N N . GLN A 1 83 ? -20.235 9.007 -1.514 1.00 80.62 83 GLN A N 1
ATOM 631 C CA . GLN A 1 83 ? -18.768 9.146 -1.421 1.00 80.62 83 GLN A CA 1
ATOM 632 C C . GLN A 1 83 ? -18.299 9.390 0.019 1.00 80.62 83 GLN A C 1
ATOM 634 O O . GLN A 1 83 ? -19.093 9.774 0.881 1.00 80.62 83 GLN A O 1
ATOM 639 N N . TYR A 1 84 ? -16.997 9.234 0.280 1.00 83.06 84 TYR A N 1
ATOM 640 C CA . TYR A 1 84 ? -16.396 9.619 1.562 1.00 83.06 84 TYR A CA 1
ATOM 641 C C . TYR A 1 84 ? -16.488 11.136 1.777 1.00 83.06 84 TYR A C 1
ATOM 643 O O . TYR A 1 84 ? -16.148 11.914 0.891 1.00 83.06 84 TYR A O 1
ATOM 651 N N . LEU A 1 85 ? -16.905 11.561 2.973 1.00 84.25 85 LEU A N 1
ATOM 652 C CA . LEU A 1 85 ? -17.003 12.985 3.320 1.00 84.25 85 LEU A CA 1
ATOM 653 C C . LEU A 1 85 ? -15.630 13.627 3.556 1.00 84.25 85 LEU A C 1
ATOM 655 O O . LEU A 1 85 ? -15.424 14.790 3.216 1.00 84.25 85 LEU A O 1
ATOM 659 N N . THR A 1 86 ? -14.700 12.884 4.160 1.00 88.19 86 THR A N 1
ATOM 660 C CA . THR A 1 86 ? -13.356 13.371 4.491 1.00 88.19 86 THR A CA 1
ATOM 661 C C . THR A 1 86 ? -12.277 12.343 4.149 1.00 88.19 86 THR A C 1
ATOM 663 O O . THR A 1 86 ? -12.523 11.134 4.107 1.00 88.19 86 THR A O 1
ATOM 666 N N . THR A 1 87 ? -11.042 12.809 3.942 1.00 89.38 87 THR A N 1
ATOM 667 C CA . THR A 1 87 ? -9.863 11.940 3.746 1.00 89.38 87 THR A CA 1
ATOM 668 C C . THR A 1 87 ? -9.592 11.065 4.969 1.00 89.38 87 THR A C 1
ATOM 670 O O . THR A 1 87 ? -9.110 9.938 4.843 1.00 89.38 87 THR A O 1
ATOM 673 N N . PHE A 1 88 ? -9.964 11.544 6.160 1.00 90.75 88 PHE A N 1
ATOM 674 C CA . PHE A 1 88 ? -9.932 10.758 7.385 1.00 90.75 88 PHE A CA 1
ATOM 675 C C . PHE A 1 88 ? -10.885 9.560 7.323 1.00 90.75 88 PHE A C 1
ATOM 677 O O . PHE A 1 88 ? -10.473 8.448 7.656 1.00 90.75 88 PHE A O 1
ATOM 684 N N . ASP A 1 89 ? -12.119 9.754 6.844 1.00 88.94 89 ASP A N 1
ATOM 685 C CA . ASP A 1 89 ? -13.088 8.663 6.669 1.00 88.94 89 ASP A CA 1
ATOM 686 C C . ASP A 1 89 ? -12.559 7.632 5.663 1.00 88.94 89 ASP A C 1
ATOM 688 O O . ASP A 1 89 ? -12.531 6.435 5.962 1.00 88.94 89 ASP A O 1
ATOM 692 N N . LYS A 1 90 ? -12.032 8.092 4.518 1.00 90.94 90 LYS A N 1
ATOM 693 C CA . LYS A 1 90 ? -11.361 7.226 3.531 1.00 90.94 90 LYS A CA 1
ATOM 694 C C . LYS A 1 90 ? -10.256 6.398 4.191 1.00 90.94 90 LYS A C 1
ATOM 696 O O . LYS A 1 90 ? -10.275 5.170 4.111 1.00 90.94 90 LYS A O 1
ATOM 701 N N . GLY A 1 91 ? -9.330 7.047 4.900 1.00 90.81 91 GLY A N 1
ATOM 702 C CA . GLY A 1 91 ? -8.222 6.384 5.591 1.00 90.81 91 GLY A CA 1
ATOM 703 C C . GLY A 1 91 ? -8.673 5.381 6.658 1.00 90.81 91 GLY A C 1
ATOM 704 O O . GLY A 1 91 ? -8.113 4.284 6.745 1.00 90.81 91 GLY A O 1
ATOM 705 N N . PHE A 1 92 ? -9.712 5.709 7.431 1.00 91.25 92 PHE A N 1
ATOM 706 C CA . PHE A 1 92 ? -10.304 4.828 8.441 1.00 91.25 92 PHE A CA 1
ATOM 707 C C . PHE A 1 92 ? -10.854 3.542 7.809 1.00 91.25 92 PHE A C 1
ATOM 709 O O . PHE A 1 92 ? -10.556 2.431 8.262 1.00 91.25 92 PHE A O 1
ATOM 716 N N . HIS A 1 93 ? -11.630 3.679 6.734 1.00 90.56 93 HIS A N 1
ATOM 717 C CA . HIS A 1 93 ? -12.245 2.551 6.039 1.00 90.56 93 HIS A CA 1
ATOM 718 C C . HIS A 1 93 ? -11.218 1.717 5.271 1.00 90.56 93 HIS A C 1
ATOM 720 O O . HIS A 1 93 ? -11.191 0.491 5.406 1.00 90.56 93 HIS A O 1
ATOM 726 N N . TRP A 1 94 ? -10.295 2.359 4.556 1.00 92.31 94 TRP A N 1
ATOM 727 C CA . TRP A 1 94 ? -9.213 1.675 3.848 1.00 92.31 94 TRP A CA 1
ATOM 728 C C . TRP A 1 94 ? -8.322 0.878 4.796 1.00 92.31 94 TRP A C 1
ATOM 730 O O . TRP A 1 94 ? -7.985 -0.268 4.491 1.00 92.31 94 TRP A O 1
ATOM 740 N N . LEU A 1 95 ? -8.010 1.416 5.983 1.00 92.69 95 LEU A N 1
ATOM 741 C CA . LEU A 1 95 ? -7.294 0.658 7.006 1.00 92.69 95 LEU A CA 1
ATOM 742 C C . LEU A 1 95 ? -8.059 -0.627 7.342 1.00 92.69 95 LEU A C 1
ATOM 744 O O . LEU A 1 95 ? -7.463 -1.705 7.295 1.00 92.69 95 LEU A O 1
ATOM 748 N N . LYS A 1 96 ? -9.373 -0.549 7.596 1.00 91.44 96 LYS A N 1
ATOM 749 C CA . LYS A 1 96 ? -10.215 -1.722 7.904 1.00 91.44 96 LYS A CA 1
ATOM 750 C C . LYS A 1 96 ? -10.228 -2.767 6.782 1.00 91.44 96 LYS A C 1
ATOM 752 O O . LYS A 1 96 ? -10.191 -3.973 7.064 1.00 91.44 96 LYS A O 1
ATOM 757 N N . LYS A 1 97 ? -10.188 -2.337 5.516 1.00 90.62 97 LYS A N 1
ATOM 758 C CA . LYS A 1 97 ? -10.106 -3.245 4.356 1.00 90.62 97 LYS A CA 1
ATOM 759 C C . LYS A 1 97 ? -8.829 -4.090 4.341 1.00 90.62 97 LYS A C 1
ATOM 761 O O . LYS A 1 97 ? -8.857 -5.227 3.872 1.00 90.62 97 LYS A O 1
ATOM 766 N N . THR A 1 98 ? -7.738 -3.622 4.950 1.00 91.94 98 THR A N 1
ATOM 767 C CA . THR A 1 98 ? -6.475 -4.384 5.028 1.00 91.94 98 THR A CA 1
ATOM 768 C C . THR A 1 98 ? -6.485 -5.554 6.023 1.00 91.94 98 THR A C 1
ATOM 770 O O . THR A 1 98 ? -5.484 -6.263 6.157 1.00 91.94 98 THR A O 1
ATOM 773 N N . SER A 1 99 ? -7.611 -5.833 6.690 1.00 91.12 99 SER A N 1
ATOM 774 C CA . SER A 1 99 ? -7.764 -7.025 7.542 1.00 91.12 99 SER A CA 1
ATOM 775 C C . SER A 1 99 ? -7.493 -8.335 6.790 1.00 91.12 99 SER A C 1
ATOM 777 O O . SER A 1 99 ? -6.962 -9.289 7.366 1.00 91.12 99 SER A O 1
ATOM 779 N N . ARG A 1 100 ? -7.780 -8.372 5.482 1.00 90.75 100 ARG A N 1
ATOM 780 C CA . ARG A 1 100 ? -7.520 -9.513 4.597 1.00 90.75 100 ARG A CA 1
ATOM 781 C C . ARG A 1 100 ? -6.723 -9.077 3.362 1.00 90.75 100 ARG A C 1
ATOM 783 O O . ARG A 1 100 ? -7.004 -8.016 2.816 1.00 90.75 100 ARG A O 1
ATOM 790 N N . PRO A 1 101 ? -5.810 -9.920 2.844 1.00 90.38 101 PRO A N 1
ATOM 791 C CA . PRO A 1 101 ? -5.089 -9.641 1.600 1.00 90.38 101 PRO A CA 1
ATOM 792 C C . PRO A 1 101 ? -5.981 -9.384 0.378 1.00 90.38 101 PRO A C 1
ATOM 794 O O . PRO A 1 101 ? -5.587 -8.641 -0.509 1.00 90.38 101 PRO A O 1
ATOM 797 N N . SER A 1 102 ? -7.169 -9.992 0.311 1.00 89.75 102 SER A N 1
ATOM 798 C CA . SER A 1 102 ? -8.066 -9.904 -0.852 1.00 89.75 102 SER A CA 1
ATOM 799 C C . SER A 1 102 ? -8.767 -8.556 -1.027 1.00 89.75 102 SER A C 1
ATOM 801 O O . SER A 1 102 ? -9.292 -8.300 -2.102 1.00 89.75 102 SER A O 1
ATOM 803 N N . SER A 1 103 ? -8.826 -7.754 0.034 1.00 90.06 103 SER A N 1
ATOM 804 C CA . SER A 1 103 ? -9.389 -6.396 0.068 1.00 90.06 103 SER A CA 1
ATOM 805 C C . SER A 1 103 ? -8.321 -5.369 0.455 1.00 90.06 103 SER A C 1
ATOM 807 O O . SER A 1 103 ? -8.618 -4.209 0.713 1.00 90.06 103 SER A O 1
ATOM 809 N N . ALA A 1 104 ? -7.063 -5.801 0.558 1.00 92.69 104 ALA A N 1
ATOM 810 C CA . ALA A 1 104 ? -5.959 -4.931 0.917 1.00 92.69 104 ALA A CA 1
ATOM 811 C C . ALA A 1 104 ? -5.701 -3.891 -0.174 1.00 92.69 104 ALA A C 1
ATOM 813 O O . ALA A 1 104 ? -6.143 -4.039 -1.310 1.00 92.69 104 ALA A O 1
ATOM 814 N N . ILE A 1 105 ? -4.940 -2.858 0.164 1.00 94.75 105 ILE A N 1
ATOM 815 C CA . ILE A 1 105 ? -4.551 -1.840 -0.808 1.00 94.75 105 ILE A CA 1
ATOM 816 C C . ILE A 1 105 ? -3.458 -2.419 -1.706 1.00 94.75 105 ILE A C 1
ATOM 818 O O . ILE A 1 105 ? -2.551 -3.110 -1.234 1.00 94.75 105 ILE A O 1
ATOM 822 N N . VAL A 1 106 ? -3.545 -2.132 -2.996 1.00 94.94 106 VAL A N 1
ATOM 823 C CA . VAL A 1 106 ? -2.590 -2.522 -4.026 1.00 94.94 106 VAL A CA 1
ATOM 824 C C . VAL A 1 106 ? -1.977 -1.265 -4.604 1.00 94.94 106 VAL A C 1
ATOM 826 O O . VAL A 1 106 ? -2.689 -0.318 -4.918 1.00 94.94 106 VAL A O 1
ATOM 829 N N . ILE A 1 107 ? -0.658 -1.268 -4.755 1.00 95.56 107 ILE A N 1
ATOM 830 C CA . ILE A 1 107 ? 0.081 -0.215 -5.441 1.00 95.56 107 ILE A CA 1
ATOM 831 C C . ILE A 1 107 ? 0.714 -0.825 -6.674 1.00 95.56 107 ILE A C 1
ATOM 833 O O . ILE A 1 107 ? 1.456 -1.808 -6.581 1.00 95.56 107 ILE A O 1
ATOM 837 N N . PHE A 1 108 ? 0.416 -0.243 -7.824 1.00 94.06 108 PHE A N 1
ATOM 838 C CA . PHE A 1 108 ? 0.948 -0.694 -9.096 1.00 94.06 108 PHE A CA 1
ATOM 839 C C . PHE A 1 108 ? 1.058 0.461 -10.076 1.00 94.06 108 PHE A C 1
ATOM 841 O O . PHE A 1 108 ? 0.438 1.513 -9.913 1.00 94.06 108 PHE A O 1
ATOM 848 N N . SER A 1 109 ? 1.867 0.245 -11.104 1.00 92.31 109 SER A N 1
ATOM 849 C CA . SER A 1 109 ? 1.950 1.140 -12.245 1.00 92.31 109 SER A CA 1
ATOM 850 C C . SER A 1 109 ? 1.358 0.452 -13.463 1.00 92.31 109 SER A C 1
ATOM 852 O O . SER A 1 109 ? 1.527 -0.751 -13.625 1.00 92.31 109 SER A O 1
ATOM 854 N N . TYR A 1 110 ? 0.689 1.195 -14.333 1.00 91.06 110 TYR A N 1
ATOM 855 C CA . TYR A 1 110 ? 0.198 0.693 -15.613 1.00 91.06 110 TYR A CA 1
ATOM 856 C C . TYR A 1 110 ? 0.374 1.766 -16.690 1.00 91.06 110 TYR A C 1
ATOM 858 O O . TYR A 1 110 ? 0.611 2.941 -16.400 1.00 91.06 110 TYR A O 1
ATOM 866 N N . ARG A 1 111 ? 0.318 1.351 -17.955 1.00 89.69 111 ARG A N 1
ATOM 867 C CA . ARG A 1 111 ? 0.369 2.274 -19.095 1.00 89.69 111 ARG A CA 1
ATOM 868 C C . ARG A 1 111 ? -1.048 2.734 -19.396 1.00 89.69 111 ARG A C 1
ATOM 870 O O . ARG A 1 111 ? -1.858 1.928 -19.840 1.00 89.69 111 ARG A O 1
ATOM 877 N N . ALA A 1 112 ? -1.335 3.993 -19.124 1.00 89.25 112 ALA A N 1
ATOM 878 C CA . ALA A 1 112 ? -2.635 4.602 -19.329 1.00 89.25 112 ALA A CA 1
ATOM 879 C C . ALA A 1 112 ? -2.799 5.018 -20.802 1.00 89.25 112 ALA A C 1
ATOM 881 O O . ALA A 1 112 ? -1.870 5.572 -21.390 1.00 89.25 112 ALA A O 1
ATOM 882 N N . ASP A 1 113 ? -3.950 4.700 -21.394 1.00 89.00 113 ASP A N 1
ATOM 883 C CA . ASP A 1 113 ? -4.287 4.918 -22.805 1.00 89.00 113 ASP A CA 1
ATOM 884 C C . ASP A 1 113 ? -4.857 6.327 -23.017 1.00 89.00 113 ASP A C 1
ATOM 886 O O . ASP A 1 113 ? -6.039 6.564 -22.764 1.00 89.00 113 ASP A O 1
ATOM 890 N N . LEU A 1 114 ? -4.027 7.259 -23.495 1.00 87.19 114 LEU A N 1
ATOM 891 C CA . LEU A 1 114 ? -4.431 8.656 -23.706 1.00 87.19 114 LEU A CA 1
ATOM 892 C C . LEU A 1 114 ? -5.311 8.836 -24.953 1.00 87.19 114 LEU A C 1
ATOM 894 O O . LEU A 1 114 ? -5.867 9.911 -25.158 1.00 87.19 114 LEU A O 1
ATOM 898 N N . SER A 1 115 ? -5.459 7.799 -25.787 1.00 85.94 115 SER A N 1
ATOM 899 C CA . SER A 1 115 ? -6.380 7.831 -26.931 1.00 85.94 115 SER A CA 1
ATOM 900 C C . SER A 1 115 ? -7.849 7.674 -26.521 1.00 85.94 115 SER A C 1
ATOM 902 O O . SER A 1 115 ? -8.754 7.913 -27.321 1.00 85.94 115 SER A O 1
ATOM 904 N N . LYS A 1 116 ? -8.097 7.259 -25.274 1.00 87.00 116 LYS A N 1
ATOM 905 C CA . LYS A 1 116 ? -9.432 7.096 -24.698 1.00 87.00 116 LYS A CA 1
ATOM 906 C C . LYS A 1 116 ? -9.765 8.275 -23.789 1.00 87.00 116 LYS A C 1
ATOM 908 O O . LYS A 1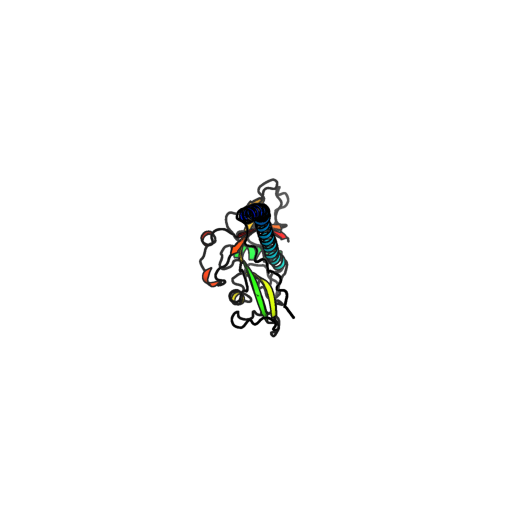 116 ? -8.857 8.895 -23.247 1.00 87.00 116 LYS A O 1
ATOM 913 N N . PRO A 1 117 ? -11.055 8.587 -23.589 1.00 87.31 117 PRO A N 1
ATOM 914 C CA . PRO A 1 117 ? -11.438 9.603 -22.622 1.00 87.31 117 PRO A CA 1
ATOM 915 C C . PRO A 1 117 ? -11.005 9.196 -21.210 1.00 87.31 117 PRO A C 1
ATOM 917 O O . PRO A 1 117 ? -11.000 8.008 -20.866 1.00 87.31 117 PRO A O 1
ATOM 920 N N . ALA A 1 118 ? -10.678 10.199 -20.395 1.00 87.75 118 ALA A N 1
ATOM 921 C CA . ALA A 1 118 ? -10.468 10.003 -18.970 1.00 87.75 118 ALA A CA 1
ATOM 922 C C . ALA A 1 118 ? -11.742 9.431 -18.326 1.00 87.75 118 ALA A C 1
ATOM 924 O O . ALA A 1 118 ? -12.869 9.789 -18.683 1.00 87.75 118 ALA A O 1
ATOM 925 N N . ARG A 1 119 ? -11.544 8.519 -17.381 1.00 86.62 119 ARG A N 1
ATOM 926 C CA . ARG A 1 119 ? -12.571 7.987 -16.491 1.00 86.62 119 ARG A CA 1
ATOM 927 C C . ARG A 1 119 ? -13.049 9.093 -15.528 1.00 86.62 119 ARG A C 1
ATOM 929 O O . ARG A 1 119 ? -12.382 10.123 -15.396 1.00 86.62 119 ARG A O 1
ATOM 936 N N . PRO A 1 120 ? -14.185 8.897 -14.832 1.00 81.69 120 PRO A N 1
ATOM 937 C CA . PRO A 1 120 ? -14.709 9.875 -13.869 1.00 81.69 120 PRO A CA 1
ATOM 938 C C . PRO A 1 120 ? -13.734 10.243 -12.739 1.00 81.69 120 PRO A C 1
ATOM 940 O O . PRO A 1 120 ? -13.823 11.328 -12.174 1.00 81.69 120 PRO A O 1
ATOM 943 N N . ASP A 1 121 ? -12.783 9.360 -12.444 1.00 76.56 121 ASP A N 1
ATOM 944 C CA . ASP A 1 121 ? -11.729 9.519 -11.438 1.00 76.56 121 ASP A CA 1
ATOM 945 C C . ASP A 1 121 ? -10.520 10.335 -11.933 1.00 76.56 121 ASP A C 1
ATOM 947 O O . ASP A 1 121 ? -9.545 10.527 -11.205 1.00 76.56 121 ASP A O 1
ATOM 951 N N . GLY A 1 122 ? -10.555 10.784 -13.192 1.00 81.44 122 GLY A N 1
ATOM 952 C CA . GLY A 1 122 ? -9.476 11.512 -13.851 1.00 81.44 122 GLY A CA 1
ATOM 953 C C . GLY A 1 122 ? -8.331 10.634 -14.363 1.00 81.44 122 GLY A C 1
ATOM 954 O O . GLY A 1 122 ? -7.361 11.173 -14.902 1.00 81.44 122 GLY A O 1
ATOM 955 N N . THR A 1 123 ? -8.408 9.305 -14.232 1.00 86.25 123 THR A N 1
ATOM 956 C CA . THR A 1 123 ? -7.404 8.389 -14.792 1.00 86.25 123 THR A CA 1
ATOM 957 C C . THR A 1 123 ? -7.800 7.887 -16.175 1.00 86.25 123 THR A C 1
ATOM 959 O O . THR A 1 123 ? -8.938 8.014 -16.616 1.00 86.25 123 THR A O 1
ATOM 962 N N . TYR A 1 124 ? -6.845 7.307 -16.897 1.00 89.00 124 TYR A N 1
ATOM 963 C CA . TYR A 1 124 ? -7.096 6.704 -18.203 1.00 89.00 124 TYR A CA 1
ATOM 964 C C . TYR A 1 124 ? -7.073 5.181 -18.079 1.00 89.00 124 TYR A C 1
ATOM 966 O O . TYR A 1 124 ? -6.329 4.651 -17.258 1.00 89.00 124 TYR A O 1
ATOM 974 N N . PRO A 1 125 ? -7.848 4.443 -18.886 1.00 88.38 125 PRO A N 1
ATOM 975 C CA . PRO A 1 125 ? -7.836 2.985 -18.840 1.00 88.38 125 PRO A CA 1
ATOM 976 C C . PRO A 1 125 ? -6.474 2.395 -19.220 1.00 88.38 125 PRO A C 1
ATOM 978 O O . PRO A 1 125 ? -5.739 2.976 -20.019 1.00 88.38 125 PRO A O 1
ATOM 981 N N . ALA A 1 126 ? -6.148 1.214 -18.688 1.00 87.31 126 ALA A N 1
ATOM 982 C CA . ALA A 1 126 ? -4.892 0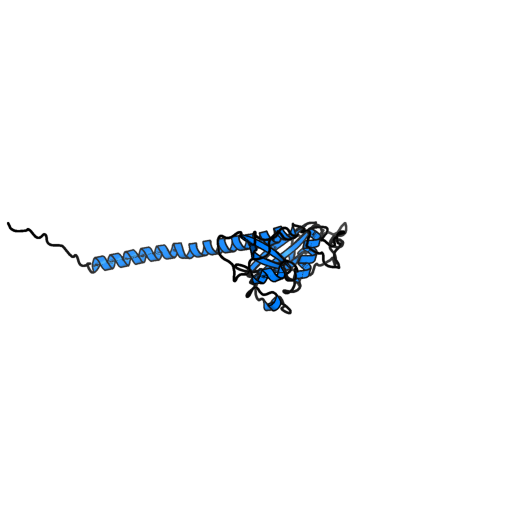.550 -19.013 1.00 87.31 126 ALA A CA 1
ATOM 983 C C . ALA A 1 126 ? -4.840 0.057 -20.472 1.00 87.31 126 ALA A C 1
ATOM 985 O O . ALA A 1 126 ? -5.817 -0.456 -21.029 1.00 87.31 126 ALA A O 1
ATOM 986 N N . ILE A 1 127 ? -3.664 0.176 -21.091 1.00 86.38 127 ILE A N 1
ATOM 987 C CA . ILE A 1 127 ? -3.324 -0.512 -22.336 1.00 86.38 127 ILE A CA 1
ATOM 988 C C . ILE A 1 127 ? -2.988 -1.964 -21.981 1.00 86.38 127 ILE A C 1
ATOM 990 O O . ILE A 1 127 ? -2.050 -2.177 -21.207 1.00 86.38 127 ILE A O 1
ATOM 994 N N . PRO A 1 128 ? -3.659 -2.962 -22.589 1.00 82.12 128 PRO A N 1
ATOM 995 C CA . PRO A 1 128 ? -3.346 -4.363 -22.348 1.00 82.12 128 PRO A CA 1
ATOM 996 C C . PRO A 1 128 ? -1.866 -4.660 -22.583 1.00 82.12 128 PRO A C 1
ATOM 998 O O . PRO A 1 128 ? -1.298 -4.226 -23.594 1.00 82.12 128 PRO A O 1
ATOM 1001 N N . ALA A 1 129 ? -1.253 -5.453 -21.703 1.00 71.81 129 ALA A N 1
ATOM 1002 C CA . ALA A 1 129 ? 0.179 -5.752 -21.770 1.00 71.81 129 ALA A CA 1
ATOM 1003 C C . ALA A 1 129 ? 0.608 -6.319 -23.141 1.00 71.81 129 ALA A C 1
ATOM 1005 O O . ALA A 1 129 ? 1.699 -6.026 -23.630 1.00 71.81 129 ALA A O 1
ATOM 1006 N N . SER A 1 130 ? -0.281 -7.063 -23.809 1.00 72.25 130 SER A N 1
ATOM 1007 C CA . SER A 1 130 ? -0.058 -7.663 -25.132 1.00 72.25 130 SER A CA 1
ATOM 1008 C C . SER A 1 130 ? -0.015 -6.671 -26.301 1.00 72.25 130 SER A C 1
ATOM 1010 O O . SER A 1 130 ? 0.486 -7.019 -27.367 1.00 72.25 130 SER A O 1
ATOM 1012 N N . LYS A 1 131 ? -0.531 -5.446 -26.133 1.00 71.06 131 LYS A N 1
ATOM 1013 C CA . LYS A 1 131 ? -0.650 -4.429 -27.200 1.00 71.06 131 LYS A CA 1
ATOM 1014 C C . LYS A 1 131 ? 0.275 -3.229 -26.993 1.00 71.06 131 LYS A C 1
ATOM 1016 O O . LYS A 1 131 ? 0.124 -2.198 -27.647 1.00 71.06 131 LYS A O 1
ATOM 1021 N N . SER A 1 132 ? 1.208 -3.336 -26.056 1.00 63.38 132 SER A N 1
ATOM 1022 C CA . SER A 1 132 ? 1.917 -2.184 -25.526 1.00 63.38 132 SER A CA 1
ATOM 1023 C C . SER A 1 132 ? 3.196 -1.860 -26.310 1.00 63.38 132 SER A C 1
ATOM 1025 O O . SER A 1 132 ? 4.256 -2.426 -26.047 1.00 63.38 132 SER A O 1
ATOM 1027 N N . VAL A 1 133 ? 3.101 -0.934 -27.270 1.00 64.50 133 VAL A N 1
ATOM 1028 C CA . VAL A 1 133 ? 4.227 -0.486 -28.114 1.00 64.50 133 VAL A CA 1
ATOM 1029 C C . VAL A 1 133 ? 4.747 0.872 -27.629 1.00 64.50 133 VAL A C 1
ATOM 1031 O O . VAL A 1 133 ? 3.972 1.823 -27.647 1.00 64.50 133 VAL A O 1
ATOM 1034 N N . PRO A 1 134 ? 6.021 1.009 -27.213 1.00 60.56 134 PRO A N 1
ATOM 1035 C CA . PRO A 1 134 ? 6.580 2.290 -26.769 1.00 60.56 134 PRO A CA 1
ATOM 1036 C C . PRO A 1 134 ? 6.393 3.418 -27.802 1.00 60.56 134 PRO A C 1
ATOM 1038 O O . PRO A 1 134 ? 6.628 3.201 -28.987 1.00 60.56 134 PRO A O 1
ATOM 1041 N N . GLY A 1 135 ? 6.012 4.621 -27.351 1.00 62.62 135 GLY A N 1
ATOM 1042 C CA . GLY A 1 135 ? 5.972 5.836 -28.187 1.00 62.62 135 GLY A CA 1
ATOM 1043 C C . GLY A 1 135 ? 4.613 6.224 -28.786 1.00 62.62 135 GLY A C 1
ATOM 1044 O O . GLY A 1 135 ? 4.549 7.186 -29.543 1.00 62.62 135 GLY A O 1
ATOM 1045 N N . LYS A 1 136 ? 3.531 5.515 -28.452 1.00 64.88 136 LYS A N 1
ATOM 1046 C CA . LYS A 1 136 ? 2.146 5.874 -28.814 1.00 64.88 136 LYS A CA 1
ATOM 1047 C C . LYS A 1 136 ? 1.427 6.481 -27.607 1.00 64.88 136 LYS A C 1
ATOM 1049 O O . LYS A 1 136 ? 1.744 6.033 -26.515 1.00 64.88 136 LYS A O 1
ATOM 1054 N N . ASP A 1 137 ? 0.505 7.432 -27.809 1.00 73.44 137 ASP A N 1
ATOM 1055 C CA . ASP A 1 137 ? -0.326 8.172 -26.826 1.00 73.44 137 ASP A CA 1
ATOM 1056 C C . ASP A 1 137 ? -0.576 7.445 -25.489 1.00 73.44 137 ASP A C 1
ATOM 1058 O O . ASP A 1 137 ? -1.647 6.894 -25.229 1.00 73.44 137 ASP A O 1
ATOM 1062 N N . MET A 1 138 ? 0.440 7.413 -24.627 1.00 83.50 138 MET A N 1
ATOM 1063 C CA . MET A 1 138 ? 0.407 6.666 -23.379 1.00 83.50 138 MET A CA 1
ATOM 1064 C C . MET A 1 138 ? 1.230 7.359 -22.311 1.00 83.50 138 MET A C 1
ATOM 1066 O O . MET A 1 138 ? 2.270 7.959 -22.590 1.00 83.50 138 MET A O 1
ATOM 1070 N N . GLN A 1 139 ? 0.805 7.183 -21.067 1.00 86.19 139 GLN A N 1
ATOM 1071 C CA . GLN A 1 139 ? 1.518 7.671 -19.896 1.00 86.19 139 GLN A CA 1
ATOM 1072 C C . GLN A 1 139 ? 1.647 6.552 -18.867 1.00 86.19 139 GLN A C 1
ATOM 1074 O O . GLN A 1 139 ? 0.703 5.804 -18.631 1.00 86.19 139 GLN A O 1
ATOM 1079 N N . LEU A 1 140 ? 2.814 6.418 -18.235 1.00 88.19 140 LEU A N 1
ATOM 1080 C CA . LEU A 1 140 ? 2.954 5.520 -17.091 1.00 88.19 140 LEU A CA 1
ATOM 1081 C C . LEU A 1 140 ? 2.335 6.193 -15.863 1.00 88.19 140 LEU A C 1
ATOM 1083 O O . LEU A 1 140 ? 2.815 7.235 -15.419 1.00 88.19 140 LEU A O 1
ATOM 1087 N N . VAL A 1 141 ? 1.293 5.584 -15.311 1.00 89.38 141 VAL A N 1
ATOM 1088 C CA . VAL A 1 141 ? 0.584 6.083 -14.130 1.00 89.38 141 VAL A CA 1
ATOM 1089 C C . VAL A 1 141 ? 0.786 5.088 -12.997 1.00 89.38 141 VAL A C 1
ATOM 1091 O O . VAL A 1 141 ? 0.743 3.882 -13.219 1.00 89.38 141 VAL A O 1
ATOM 1094 N N . SER A 1 142 ? 1.059 5.588 -11.791 1.00 92.06 142 SER A N 1
ATOM 1095 C CA . SER A 1 142 ? 1.125 4.770 -10.575 1.00 92.06 142 SER A CA 1
ATOM 1096 C C . SER A 1 142 ? -0.061 5.101 -9.692 1.00 92.06 142 SER A C 1
ATOM 1098 O O . SER A 1 142 ? -0.290 6.276 -9.417 1.00 92.06 142 SER A O 1
ATOM 1100 N N . ILE A 1 143 ? -0.781 4.081 -9.243 1.00 91.31 143 ILE A N 1
ATOM 1101 C CA . ILE A 1 143 ? -1.969 4.254 -8.412 1.00 91.31 143 ILE A CA 1
ATOM 1102 C C . ILE A 1 143 ? -1.880 3.392 -7.159 1.00 91.31 143 ILE A C 1
ATOM 1104 O O . ILE A 1 143 ? -1.191 2.367 -7.144 1.00 91.31 143 ILE A O 1
ATOM 1108 N N . ALA A 1 144 ? -2.600 3.810 -6.122 1.00 93.75 144 ALA A N 1
ATOM 1109 C CA . ALA A 1 144 ? -2.943 2.973 -4.986 1.00 93.75 144 ALA A CA 1
ATOM 1110 C C . ALA A 1 144 ? -4.466 2.807 -4.968 1.00 93.75 144 ALA A C 1
ATOM 1112 O O . ALA A 1 144 ? -5.184 3.787 -5.091 1.00 93.75 144 ALA A O 1
ATOM 1113 N N . CYS A 1 145 ? -4.974 1.590 -4.824 1.00 92.00 145 CYS A N 1
ATOM 1114 C CA . CYS A 1 145 ? -6.414 1.357 -4.710 1.00 92.00 145 CYS A CA 1
ATOM 1115 C C . CYS A 1 145 ? -6.682 0.093 -3.885 1.00 92.00 145 CYS A C 1
ATOM 1117 O O . CYS A 1 145 ? -5.804 -0.771 -3.787 1.00 92.00 145 CYS A O 1
ATOM 1119 N N . PRO A 1 146 ? -7.866 -0.072 -3.280 1.00 91.44 146 PRO A N 1
ATOM 1120 C CA . PRO A 1 146 ? -8.286 -1.362 -2.748 1.00 91.44 146 PRO A CA 1
ATOM 1121 C C . PRO A 1 146 ? -8.247 -2.444 -3.839 1.00 91.44 146 PRO A C 1
ATOM 1123 O O . PRO A 1 146 ? -8.552 -2.189 -5.002 1.00 91.44 146 PRO A O 1
ATOM 1126 N N . MET A 1 147 ? -7.870 -3.672 -3.484 1.00 90.44 147 MET A N 1
ATOM 1127 C CA . MET A 1 147 ? -7.760 -4.785 -4.438 1.00 90.44 147 MET A CA 1
ATOM 1128 C C . MET A 1 147 ? -9.101 -5.150 -5.096 1.00 90.44 147 MET A C 1
ATOM 1130 O O . MET A 1 147 ? -9.131 -5.740 -6.177 1.00 90.44 147 MET A O 1
ATOM 1134 N N . ASP A 1 148 ? -10.204 -4.846 -4.420 1.00 86.19 148 ASP A N 1
ATOM 1135 C CA . ASP A 1 148 ? -11.576 -5.077 -4.854 1.00 86.19 148 ASP A CA 1
ATOM 1136 C C . ASP A 1 148 ? -12.217 -3.864 -5.545 1.00 86.19 148 ASP A C 1
ATOM 1138 O O . ASP A 1 148 ? -13.402 -3.924 -5.869 1.00 86.19 148 ASP A O 1
ATOM 1142 N N . ASP A 1 149 ? -11.444 -2.810 -5.817 1.00 86.88 149 ASP A N 1
ATOM 1143 C CA . ASP A 1 149 ? -11.916 -1.606 -6.499 1.00 86.88 149 ASP A CA 1
ATOM 1144 C C . ASP A 1 149 ? -12.483 -1.913 -7.904 1.00 86.88 149 ASP A C 1
ATOM 1146 O O . ASP A 1 149 ? -11.764 -2.454 -8.752 1.00 86.88 149 ASP A O 1
ATOM 1150 N N . PRO A 1 150 ? -13.759 -1.592 -8.194 1.00 83.50 150 PRO A N 1
ATOM 1151 C CA . PRO A 1 150 ? -14.378 -1.903 -9.481 1.00 83.50 150 PRO A CA 1
ATOM 1152 C C . PRO A 1 150 ? -13.710 -1.214 -10.676 1.00 83.50 150 PRO A C 1
ATOM 1154 O O . PRO A 1 150 ? -13.787 -1.754 -11.779 1.00 83.50 150 PRO A O 1
ATOM 1157 N N . VAL A 1 151 ? -13.064 -0.062 -10.474 1.00 85.88 151 VAL A N 1
ATOM 1158 C CA . VAL A 1 151 ? -12.458 0.724 -11.557 1.00 85.88 151 VAL A CA 1
ATOM 1159 C C . VAL A 1 151 ? -11.108 0.143 -11.972 1.00 85.88 151 VAL A C 1
ATOM 1161 O O . VAL A 1 151 ? -10.866 -0.075 -13.161 1.00 85.88 151 VAL A O 1
ATOM 1164 N N . HIS A 1 152 ? -10.242 -0.156 -11.003 1.00 88.19 152 HIS A N 1
ATOM 1165 C CA . HIS A 1 152 ? -8.852 -0.521 -11.268 1.00 88.19 152 HIS A CA 1
ATOM 1166 C C . HIS A 1 152 ? -8.512 -2.002 -11.114 1.00 88.19 152 HIS A C 1
ATOM 1168 O O . HIS A 1 152 ? -7.419 -2.418 -11.507 1.00 88.19 152 HIS A O 1
ATOM 1174 N N . ARG A 1 153 ? -9.411 -2.840 -10.580 1.00 87.56 153 ARG A N 1
ATOM 1175 C CA . ARG A 1 153 ? -9.120 -4.268 -10.345 1.00 87.56 153 ARG A CA 1
ATOM 1176 C C . ARG A 1 153 ? -8.625 -4.995 -11.593 1.00 87.56 153 ARG A C 1
ATOM 1178 O O . ARG A 1 153 ? -7.757 -5.866 -11.493 1.00 87.56 153 ARG A O 1
ATOM 1185 N N . ASP A 1 154 ? -9.196 -4.678 -12.749 1.00 87.06 154 ASP A N 1
ATOM 1186 C CA . ASP A 1 154 ? -8.836 -5.344 -13.998 1.00 87.06 154 ASP A CA 1
ATOM 1187 C C . ASP A 1 154 ? -7.498 -4.806 -14.548 1.00 87.06 154 ASP A C 1
ATOM 1189 O O . ASP A 1 154 ? -6.702 -5.595 -15.061 1.00 87.06 154 ASP A O 1
ATOM 1193 N N . ASP A 1 155 ? -7.177 -3.529 -14.291 1.00 89.25 155 ASP A N 1
ATOM 1194 C CA . ASP A 1 155 ? -5.899 -2.895 -14.655 1.00 89.25 155 ASP A CA 1
ATOM 1195 C C . ASP A 1 155 ? -4.701 -3.514 -13.903 1.00 89.25 155 ASP A C 1
ATOM 1197 O O . ASP A 1 155 ? -3.583 -3.517 -14.418 1.00 89.25 155 ASP A O 1
ATOM 1201 N N . ILE A 1 156 ? -4.911 -4.100 -12.711 1.00 90.06 156 ILE A N 1
ATOM 1202 C CA . ILE A 1 156 ? -3.848 -4.772 -11.929 1.00 90.06 156 ILE A CA 1
ATOM 1203 C C . ILE A 1 156 ? -3.159 -5.868 -12.756 1.00 90.06 156 ILE A C 1
ATOM 1205 O O . ILE A 1 156 ? -1.962 -6.107 -12.602 1.00 90.06 156 ILE A O 1
ATOM 1209 N N . ARG A 1 157 ? -3.899 -6.548 -13.640 1.00 87.19 157 ARG A N 1
ATOM 1210 C CA . ARG A 1 157 ? -3.347 -7.624 -14.482 1.00 87.19 157 ARG A CA 1
ATOM 1211 C C . ARG A 1 157 ? -2.407 -7.104 -15.563 1.00 87.19 157 ARG A C 1
ATOM 1213 O O . ARG A 1 157 ? -1.505 -7.833 -15.969 1.00 87.19 157 ARG A O 1
ATOM 1220 N N . ASP A 1 158 ? -2.620 -5.865 -15.989 1.00 88.12 158 ASP A N 1
ATOM 1221 C CA . ASP A 1 158 ? -1.818 -5.152 -16.981 1.00 88.12 158 ASP A CA 1
ATOM 1222 C C . ASP A 1 158 ? -0.749 -4.262 -16.322 1.00 88.12 158 ASP A C 1
ATOM 1224 O O . ASP A 1 158 ? -0.160 -3.387 -16.964 1.00 88.12 158 ASP A O 1
ATOM 1228 N N . ALA A 1 159 ? -0.471 -4.494 -15.034 1.00 89.62 159 ALA A N 1
ATOM 1229 C CA . ALA A 1 159 ? 0.559 -3.776 -14.310 1.00 89.62 159 ALA A CA 1
ATOM 1230 C C . ALA A 1 159 ? 1.940 -3.942 -14.962 1.00 89.62 159 ALA A C 1
ATOM 1232 O O . ALA A 1 159 ? 2.370 -5.028 -15.360 1.00 89.62 159 ALA A O 1
ATOM 1233 N N . VAL A 1 160 ? 2.668 -2.833 -15.016 1.00 87.75 160 VAL A N 1
ATOM 1234 C CA . VAL A 1 160 ? 4.030 -2.732 -15.518 1.00 87.75 160 VAL A CA 1
ATOM 1235 C C . VAL A 1 160 ? 4.970 -2.568 -14.332 1.00 87.75 160 VAL A C 1
ATOM 1237 O O . VAL A 1 160 ? 4.938 -1.559 -13.632 1.00 87.75 160 VAL A O 1
ATOM 1240 N N . GLY A 1 161 ? 5.848 -3.552 -14.142 1.00 87.00 161 GLY A N 1
ATOM 1241 C CA . GLY A 1 161 ? 6.807 -3.565 -13.039 1.00 87.00 161 GLY A CA 1
ATOM 1242 C C . GLY A 1 161 ? 6.263 -4.245 -11.775 1.00 87.00 161 GLY A C 1
ATOM 1243 O O . GLY A 1 161 ? 5.356 -5.076 -11.864 1.00 87.00 161 GLY A O 1
ATOM 1244 N N . PRO A 1 162 ? 6.862 -3.971 -10.603 1.00 90.31 162 PRO A N 1
ATOM 1245 C CA . PRO A 1 162 ? 6.468 -4.613 -9.358 1.00 90.31 162 PRO A CA 1
ATOM 1246 C C . PRO A 1 162 ? 5.099 -4.119 -8.882 1.00 90.31 162 PRO A C 1
ATOM 1248 O O . PRO A 1 162 ? 4.781 -2.933 -8.954 1.00 90.31 162 PRO A O 1
ATOM 1251 N N . VAL A 1 163 ? 4.314 -5.047 -8.340 1.00 93.31 163 VAL A N 1
ATOM 1252 C CA . VAL A 1 163 ? 3.026 -4.767 -7.702 1.00 93.31 163 VAL A CA 1
ATOM 1253 C C . VAL A 1 163 ? 3.160 -5.044 -6.211 1.00 93.31 163 VAL A C 1
ATOM 1255 O O . VAL A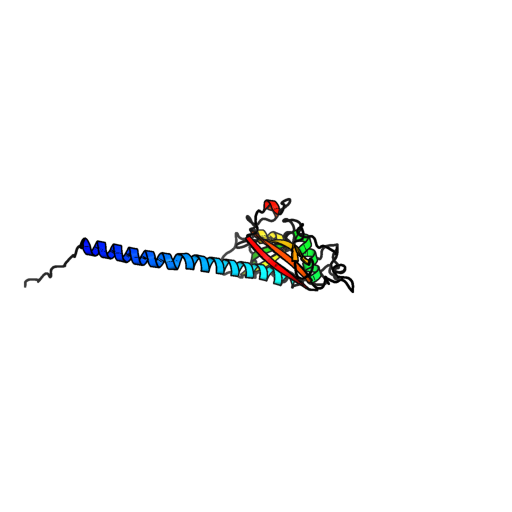 1 163 ? 3.753 -6.051 -5.818 1.00 93.31 163 VAL A O 1
ATOM 1258 N N . PHE A 1 164 ? 2.620 -4.163 -5.373 1.00 94.75 164 PHE A N 1
ATOM 1259 C CA . PHE A 1 164 ? 2.738 -4.261 -3.920 1.00 94.75 164 PHE A CA 1
ATOM 1260 C C . PHE A 1 164 ? 1.364 -4.370 -3.265 1.00 94.75 164 PHE A C 1
ATOM 1262 O O . PHE A 1 164 ? 0.494 -3.552 -3.538 1.00 94.75 164 PHE A O 1
ATOM 1269 N N . LEU A 1 165 ? 1.180 -5.338 -2.363 1.00 94.94 165 LEU A N 1
ATOM 1270 C CA . LEU A 1 165 ? 0.075 -5.322 -1.403 1.00 94.94 165 LEU A CA 1
ATOM 1271 C C . LEU A 1 165 ? 0.502 -4.581 -0.142 1.00 94.94 165 LEU A C 1
ATOM 1273 O O . LEU A 1 165 ? 1.611 -4.788 0.354 1.00 94.94 165 LEU A O 1
ATOM 1277 N N . VAL A 1 166 ? -0.411 -3.810 0.431 1.00 95.69 166 VAL A N 1
ATOM 1278 C CA . VAL A 1 166 ? -0.184 -3.067 1.666 1.00 95.69 166 VAL A CA 1
ATOM 1279 C C . VAL A 1 166 ? -1.076 -3.608 2.774 1.00 95.69 166 VAL A C 1
ATOM 1281 O O . VAL A 1 166 ? -2.303 -3.611 2.674 1.00 95.69 166 VAL A O 1
ATOM 1284 N N . LYS A 1 167 ? -0.446 -4.033 3.866 1.00 94.88 167 LYS A N 1
ATOM 1285 C CA . LYS A 1 167 ? -1.113 -4.349 5.130 1.00 94.88 167 LYS A CA 1
ATOM 1286 C C . LYS A 1 167 ? -0.976 -3.159 6.063 1.00 94.88 167 LYS A C 1
ATOM 1288 O O . LYS A 1 167 ? 0.144 -2.733 6.333 1.00 94.88 167 LYS A O 1
ATOM 1293 N N . MET A 1 168 ? -2.082 -2.659 6.600 1.00 95.19 168 MET A N 1
ATOM 1294 C CA . MET A 1 168 ? -2.062 -1.559 7.560 1.00 95.19 168 MET A CA 1
ATOM 1295 C C . MET A 1 168 ? -2.484 -2.055 8.938 1.00 95.19 168 MET A C 1
ATOM 1297 O O . MET A 1 168 ? -3.490 -2.744 9.107 1.00 95.19 168 MET A O 1
ATOM 1301 N N . THR A 1 169 ? -1.684 -1.714 9.942 1.00 94.69 169 THR A N 1
ATOM 1302 C CA . THR A 1 169 ? -1.950 -2.068 11.341 1.00 94.69 169 THR A CA 1
ATOM 1303 C C . THR A 1 169 ? -1.860 -0.809 12.184 1.00 94.69 169 THR A C 1
ATOM 1305 O O . THR A 1 169 ? -0.871 -0.082 12.089 1.00 94.69 169 THR A O 1
ATOM 1308 N N . GLN A 1 170 ? -2.888 -0.522 12.981 1.00 94.25 170 GLN A N 1
ATOM 1309 C CA . GLN A 1 170 ? -2.902 0.659 13.840 1.00 94.25 170 GLN A CA 1
ATOM 1310 C C . GLN A 1 170 ? -1.756 0.608 14.863 1.00 94.25 170 GLN A C 1
ATOM 1312 O O . GLN A 1 170 ? -1.401 -0.455 15.382 1.00 94.25 170 GLN A O 1
ATOM 1317 N N . LEU A 1 171 ? -1.193 1.780 15.142 1.00 91.75 171 LEU A N 1
ATOM 1318 C CA . LEU A 1 171 ? -0.274 2.049 16.237 1.00 91.75 171 LEU A CA 1
ATOM 1319 C C . LEU A 1 171 ? -1.056 2.765 17.341 1.00 91.75 171 LEU A C 1
ATOM 1321 O O . LEU A 1 171 ? -1.549 3.873 17.141 1.00 91.75 171 LEU A O 1
ATOM 1325 N N . GLU A 1 172 ? -1.182 2.121 18.494 1.00 87.81 172 GLU A N 1
ATOM 1326 C CA . GLU A 1 172 ? -1.859 2.662 19.668 1.00 87.81 172 GLU A CA 1
ATOM 1327 C C . GLU A 1 172 ? -0.832 3.204 20.661 1.00 87.81 172 GLU A C 1
ATOM 1329 O O . GLU A 1 172 ? 0.148 2.528 20.978 1.00 87.81 172 GLU A O 1
ATOM 1334 N N . GLN A 1 173 ? -1.074 4.410 21.173 1.00 82.56 173 GLN A N 1
ATOM 1335 C CA . GLN A 1 173 ? -0.265 4.976 22.243 1.00 82.56 173 GLN A CA 1
ATOM 1336 C C . GLN A 1 173 ? -0.531 4.232 23.560 1.00 82.56 173 GLN A C 1
ATOM 1338 O O . GLN A 1 173 ? -1.685 4.057 23.963 1.00 82.56 173 GLN A O 1
ATOM 1343 N N . LYS A 1 174 ? 0.537 3.801 24.232 1.00 80.12 174 LYS A N 1
ATOM 1344 C CA . LYS A 1 174 ? 0.504 3.134 25.532 1.00 80.12 174 LYS A CA 1
ATOM 1345 C C . LYS A 1 174 ? 1.422 3.888 26.500 1.00 80.12 174 LYS A C 1
ATOM 1347 O O . LYS A 1 174 ? 2.604 3.585 26.588 1.00 80.12 174 LYS A O 1
ATOM 1352 N N . GLY A 1 175 ? 0.869 4.849 27.239 1.00 71.88 175 GLY A N 1
ATOM 1353 C CA . GLY A 1 175 ? 1.629 5.677 28.179 1.00 71.88 175 GLY A CA 1
ATOM 1354 C C . GLY A 1 175 ? 2.397 6.822 27.509 1.00 71.88 175 GLY A C 1
ATOM 1355 O O . GLY A 1 175 ? 2.043 7.287 26.421 1.00 71.88 175 GLY A O 1
ATOM 1356 N N . GLU A 1 176 ? 3.449 7.300 28.177 1.00 70.88 176 GLU A N 1
ATOM 1357 C CA . GLU A 1 176 ? 4.200 8.501 27.787 1.00 70.88 176 GLU A CA 1
ATOM 1358 C C . GLU A 1 176 ? 5.040 8.273 26.517 1.00 70.88 176 GLU A C 1
ATOM 1360 O O . GLU A 1 176 ? 6.215 7.923 26.561 1.00 70.88 176 GLU A O 1
ATOM 1365 N N . GLY A 1 177 ? 4.412 8.473 25.355 1.00 72.25 177 GLY A N 1
ATOM 1366 C CA . GLY A 1 177 ? 5.061 8.529 24.041 1.00 72.25 177 GLY A CA 1
ATOM 1367 C C . GLY A 1 177 ? 5.338 7.185 23.361 1.00 72.25 177 GLY A C 1
ATOM 1368 O O . GLY A 1 177 ? 5.769 7.176 22.207 1.00 72.25 177 GLY A O 1
ATOM 1369 N N . GLU A 1 178 ? 5.074 6.052 24.013 1.00 83.44 178 GLU A N 1
ATOM 1370 C CA . GLU A 1 178 ? 5.286 4.731 23.414 1.00 83.44 178 GLU A CA 1
ATOM 1371 C C . GLU A 1 178 ? 4.100 4.323 22.525 1.00 83.44 178 GLU A C 1
ATOM 1373 O O . GLU A 1 178 ? 2.943 4.405 22.933 1.00 83.44 178 GLU A O 1
ATOM 1378 N N . TYR A 1 179 ? 4.384 3.842 21.310 1.00 86.56 179 TYR A N 1
ATOM 1379 C CA . TYR A 1 179 ? 3.379 3.310 20.387 1.00 86.56 179 TYR A CA 1
ATOM 1380 C C . TYR A 1 179 ? 3.554 1.806 20.203 1.00 86.56 179 TYR A C 1
ATOM 1382 O O . TYR A 1 179 ? 4.627 1.334 19.823 1.00 86.56 179 TYR A O 1
ATOM 1390 N N . ARG A 1 180 ? 2.470 1.050 20.382 1.00 89.44 180 ARG A N 1
ATOM 1391 C CA . ARG A 1 180 ? 2.430 -0.395 20.145 1.00 89.44 180 ARG A CA 1
ATOM 1392 C C . ARG A 1 180 ? 1.527 -0.722 18.963 1.00 89.44 180 ARG A C 1
ATOM 1394 O O . ARG A 1 180 ? 0.432 -0.186 18.835 1.00 89.44 180 ARG A O 1
ATOM 1401 N N . MET A 1 181 ? 1.961 -1.655 18.119 1.00 90.25 181 MET A N 1
ATOM 1402 C CA . MET A 1 181 ? 1.089 -2.220 17.088 1.00 90.25 181 MET A CA 1
ATOM 1403 C C . MET A 1 181 ? -0.060 -3.006 17.721 1.00 90.25 181 MET A C 1
ATOM 1405 O O . MET A 1 181 ? 0.138 -3.777 18.662 1.00 90.25 181 MET A O 1
ATOM 1409 N N . VAL A 1 182 ? -1.256 -2.835 17.169 1.00 90.06 182 VAL A N 1
ATOM 1410 C CA . VAL A 1 182 ? -2.415 -3.672 17.488 1.00 90.06 182 VAL A CA 1
ATOM 1411 C C . VAL A 1 182 ? -2.186 -5.092 16.952 1.00 90.06 182 VAL A C 1
ATOM 1413 O O . VAL A 1 182 ? -1.531 -5.288 15.931 1.00 90.06 182 VAL A O 1
ATOM 1416 N N . ASN A 1 183 ? -2.727 -6.102 17.639 1.00 85.69 183 ASN A N 1
ATOM 1417 C CA . ASN A 1 183 ? -2.478 -7.516 17.322 1.00 85.69 183 ASN A CA 1
ATOM 1418 C C . ASN A 1 183 ? -3.032 -7.960 15.955 1.00 85.69 183 ASN A C 1
ATOM 1420 O O . ASN A 1 183 ? -2.551 -8.941 15.390 1.00 85.69 183 ASN A O 1
ATOM 1424 N N . SER A 1 184 ? -4.038 -7.255 15.432 1.00 89.00 184 SER A N 1
ATOM 1425 C CA . SER A 1 184 ? -4.761 -7.636 14.219 1.00 89.00 184 SER A CA 1
ATOM 1426 C C . SER A 1 184 ? -4.725 -6.514 13.177 1.00 89.00 184 SER A C 1
ATOM 1428 O O . SER A 1 184 ? -5.038 -5.369 13.514 1.00 89.00 184 SER A O 1
ATOM 1430 N N . PRO A 1 185 ? -4.385 -6.814 11.908 1.00 89.12 185 PRO A N 1
ATOM 1431 C CA . PRO A 1 185 ? -4.442 -5.830 10.832 1.00 89.12 185 PRO A CA 1
ATOM 1432 C C . PRO A 1 185 ? -5.885 -5.422 10.544 1.00 89.12 185 PRO A C 1
ATOM 1434 O O . PRO A 1 185 ? -6.815 -6.211 10.726 1.00 89.12 185 PRO A O 1
ATOM 1437 N N . GLY A 1 186 ? -6.068 -4.191 10.076 1.00 86.81 186 GLY A N 1
ATOM 1438 C CA . GLY A 1 186 ? -7.391 -3.648 9.778 1.00 86.81 186 GLY A CA 1
ATOM 1439 C C . GLY A 1 186 ? -8.333 -3.497 10.977 1.00 86.81 186 GLY A C 1
ATOM 1440 O O . GLY A 1 186 ? -9.532 -3.312 10.788 1.00 86.81 186 GLY A O 1
ATOM 1441 N N . VAL A 1 187 ? -7.821 -3.571 12.206 1.00 89.31 187 VAL A N 1
ATOM 1442 C CA . VAL A 1 187 ? -8.590 -3.266 13.416 1.00 89.31 187 VAL A CA 1
ATOM 1443 C C . VAL A 1 187 ? -8.196 -1.885 13.915 1.00 89.31 187 VAL A C 1
ATOM 1445 O O . VAL A 1 187 ? -7.009 -1.590 14.056 1.00 89.31 187 VAL A O 1
ATOM 1448 N N . ILE A 1 188 ? -9.208 -1.064 14.190 1.00 87.94 188 ILE A N 1
ATOM 1449 C CA . ILE A 1 188 ? -9.066 0.216 14.880 1.00 87.94 188 ILE A CA 1
ATOM 1450 C C . ILE A 1 188 ? -9.605 0.018 16.295 1.00 87.94 188 ILE A C 1
ATOM 1452 O O . ILE A 1 188 ? -10.770 -0.332 16.479 1.00 87.94 188 ILE A O 1
ATOM 1456 N N . THR A 1 189 ? -8.747 0.166 17.299 1.00 85.00 189 THR A N 1
ATOM 1457 C CA . THR A 1 189 ? -9.136 0.109 18.707 1.00 85.00 189 THR A CA 1
ATOM 1458 C C . THR A 1 189 ? -9.918 1.365 19.082 1.00 85.00 189 THR A C 1
ATOM 1460 O O . THR A 1 189 ? -9.752 2.425 18.479 1.00 85.00 189 THR A O 1
ATOM 1463 N N . LYS A 1 190 ? -10.780 1.241 20.099 1.00 81.81 190 LYS A N 1
ATOM 1464 C CA . LYS A 1 190 ? -11.542 2.339 20.725 1.00 81.81 190 LYS A CA 1
ATOM 1465 C C . LYS A 1 190 ? -12.620 3.014 19.862 1.00 81.81 190 LYS A C 1
ATOM 1467 O O . LYS A 1 190 ? -13.401 3.779 20.415 1.00 81.81 190 LYS A O 1
ATOM 1472 N N . ALA A 1 191 ? -12.731 2.702 18.570 1.00 82.75 191 ALA A N 1
ATOM 1473 C CA . ALA A 1 191 ? -13.807 3.208 17.718 1.00 82.75 191 ALA A CA 1
ATOM 1474 C C . ALA A 1 191 ? -14.236 2.203 16.647 1.00 82.75 191 ALA A C 1
ATOM 1476 O O . ALA A 1 191 ? -13.404 1.551 16.015 1.00 82.75 191 ALA A O 1
ATOM 1477 N N . SER A 1 192 ? -15.545 2.119 16.405 1.00 82.62 192 SER A N 1
ATOM 1478 C CA . SER A 1 192 ? -16.106 1.301 15.322 1.00 82.62 192 SER A CA 1
ATOM 1479 C C . SER A 1 192 ? -16.340 2.096 14.029 1.00 82.62 192 SER A C 1
ATOM 1481 O O . SER A 1 192 ? -16.262 1.513 12.936 1.00 82.62 192 SER A O 1
ATOM 1483 N N . SER A 1 193 ? -16.536 3.415 14.160 1.00 83.62 193 SER A N 1
ATOM 1484 C CA . SER A 1 193 ? -16.702 4.391 13.080 1.00 83.62 193 SER A CA 1
ATOM 1485 C C . SER A 1 193 ? -15.777 5.610 13.254 1.00 83.62 193 SER A C 1
ATOM 1487 O O . SER A 1 193 ? -15.300 5.861 14.370 1.00 83.62 193 SER A O 1
ATOM 1489 N N . PRO A 1 194 ? -15.535 6.390 12.184 1.00 84.94 194 PRO A N 1
ATOM 1490 C CA . PRO A 1 194 ? -14.671 7.570 12.232 1.00 84.94 194 PRO A CA 1
ATOM 1491 C C . PRO A 1 194 ? -15.082 8.627 13.272 1.00 84.94 194 PRO A C 1
ATOM 1493 O O . PRO A 1 194 ? -14.224 9.276 13.863 1.00 84.94 194 PRO A O 1
ATOM 1496 N N . GLU A 1 195 ? -16.376 8.805 13.553 1.00 82.81 195 GLU A N 1
ATOM 1497 C CA . GLU A 1 195 ? -16.861 9.829 14.494 1.00 82.81 195 GLU A CA 1
ATOM 1498 C C . GLU A 1 195 ? -16.602 9.486 15.949 1.00 82.81 195 GLU A C 1
ATOM 1500 O O . GLU A 1 195 ? -16.434 10.380 16.775 1.00 82.81 195 GLU A O 1
ATOM 1505 N N . GLN A 1 196 ? -16.587 8.189 16.246 1.00 84.56 196 GLN A N 1
ATOM 1506 C CA . GLN A 1 196 ? -16.287 7.670 17.572 1.00 84.56 196 GLN A CA 1
ATOM 1507 C C . GLN A 1 196 ? -14.785 7.702 17.855 1.00 84.56 196 GLN A C 1
ATOM 1509 O O . GLN A 1 196 ? -14.376 7.475 18.991 1.00 84.56 196 GLN A O 1
ATOM 1514 N N . TYR A 1 197 ? -13.954 7.968 16.839 1.00 86.25 197 TYR A N 1
ATOM 1515 C CA . TYR A 1 197 ? -12.509 8.028 16.991 1.00 86.25 197 TYR A CA 1
ATOM 1516 C C . TYR A 1 197 ? -12.069 9.368 17.596 1.00 86.25 197 TYR A C 1
ATOM 1518 O O . TYR A 1 197 ? -11.395 10.174 16.962 1.00 86.25 197 TYR A O 1
ATOM 1526 N N . VAL A 1 198 ? -12.488 9.622 18.834 1.00 85.69 198 VAL A N 1
ATOM 1527 C CA . VAL A 1 198 ? -12.169 10.826 19.602 1.00 85.69 198 VAL A CA 1
ATOM 1528 C C . VAL A 1 198 ? -12.038 10.481 21.084 1.00 85.69 198 VAL A C 1
ATOM 1530 O O . VAL A 1 198 ? -12.895 9.804 21.652 1.00 85.69 198 VAL A O 1
ATOM 1533 N N . SER A 1 199 ? -10.960 10.935 21.726 1.00 83.44 199 SER A N 1
ATOM 1534 C CA . SER A 1 199 ? -10.800 10.802 23.174 1.00 83.44 199 SER A CA 1
ATOM 1535 C C . SER A 1 199 ? -11.780 11.692 23.925 1.00 83.44 199 SER A C 1
ATOM 1537 O O . SER A 1 199 ? -12.083 12.806 23.497 1.00 83.44 199 SER A O 1
ATOM 1539 N N . GLN A 1 200 ? -12.218 11.235 25.094 1.00 81.62 200 GLN A N 1
ATOM 1540 C CA . GLN A 1 200 ? -13.039 12.047 25.988 1.00 81.62 200 GLN A CA 1
ATOM 1541 C C . GLN A 1 200 ? -12.208 13.150 26.656 1.00 81.62 200 GLN A C 1
ATOM 1543 O O . GLN A 1 200 ? -11.008 12.989 26.893 1.00 81.62 200 GLN A O 1
ATOM 1548 N N . ALA A 1 201 ? -12.863 14.264 26.988 1.00 78.62 201 ALA A N 1
ATOM 1549 C CA . ALA A 1 201 ? -12.237 15.355 27.727 1.00 78.62 201 ALA A CA 1
ATOM 1550 C C . ALA A 1 201 ? -11.657 14.846 29.061 1.00 78.62 201 ALA A C 1
ATOM 1552 O O . ALA A 1 201 ? -12.310 14.096 29.783 1.00 78.62 201 ALA A O 1
ATOM 1553 N N . GLY A 1 202 ? -10.423 15.246 29.378 1.00 74.19 202 GLY A N 1
ATOM 1554 C CA . GLY A 1 202 ? -9.739 14.851 30.614 1.00 74.19 202 GLY A CA 1
ATOM 1555 C C . GLY A 1 202 ? -9.033 13.489 30.577 1.00 74.19 202 GLY A C 1
ATOM 1556 O O . GLY A 1 202 ? -8.449 13.094 31.586 1.00 74.19 202 GLY A O 1
ATOM 1557 N N . GLN A 1 203 ? -9.028 12.769 29.446 1.00 77.44 203 GLN A N 1
ATOM 1558 C CA . GLN A 1 203 ? -8.155 11.600 29.292 1.00 77.44 203 GLN A CA 1
ATOM 1559 C C . GLN A 1 203 ? -6.678 12.021 29.257 1.00 77.44 203 GLN A C 1
ATOM 1561 O O . GLN A 1 203 ? -6.304 12.929 28.518 1.00 77.44 203 GLN A O 1
ATOM 1566 N N . ARG A 1 204 ? -5.841 11.330 30.045 1.00 70.19 204 ARG A N 1
ATOM 1567 C CA . ARG A 1 204 ? -4.393 11.591 30.158 1.00 70.19 204 ARG A CA 1
ATOM 1568 C C . ARG A 1 204 ? -3.664 11.437 28.819 1.00 70.19 204 ARG A C 1
ATOM 1570 O O . ARG A 1 204 ? -2.840 12.277 28.480 1.00 70.19 204 ARG A O 1
ATOM 1577 N N . ASP A 1 205 ? -4.018 10.405 28.057 1.00 73.38 205 ASP A N 1
ATOM 1578 C CA . ASP A 1 205 ? -3.504 10.161 26.710 1.00 73.38 205 ASP A CA 1
ATOM 1579 C C . ASP A 1 205 ? -4.599 10.537 25.706 1.00 73.38 205 ASP A C 1
ATOM 1581 O O . ASP A 1 205 ? -5.420 9.696 25.349 1.00 73.38 205 ASP A O 1
ATOM 1585 N N . ALA A 1 206 ? -4.682 11.806 25.301 1.00 74.00 206 ALA A N 1
ATOM 1586 C CA . ALA A 1 206 ? -5.662 12.243 24.306 1.00 74.00 206 ALA A CA 1
ATOM 1587 C C . ALA A 1 206 ? -5.361 11.622 22.926 1.00 74.00 206 ALA A C 1
ATOM 1589 O O . ALA A 1 206 ? -4.220 11.595 22.468 1.00 74.00 206 ALA A O 1
ATOM 1590 N N . TRP A 1 207 ? -6.392 11.133 22.243 1.00 80.94 207 TRP A N 1
ATOM 1591 C CA . TRP A 1 207 ? -6.314 10.469 20.937 1.00 80.94 207 TRP A CA 1
ATOM 1592 C C . TRP A 1 207 ? -7.498 10.900 20.062 1.00 80.94 207 TRP A C 1
ATOM 1594 O O . TRP A 1 207 ? -8.438 11.536 20.525 1.00 80.94 207 TRP A O 1
ATOM 1604 N N . GLY A 1 208 ? -7.456 10.595 18.766 1.00 79.69 208 GLY A N 1
ATOM 1605 C CA . GLY A 1 208 ? -8.567 10.903 17.855 1.00 79.69 208 GLY A CA 1
ATOM 1606 C C . GLY A 1 208 ? -8.344 12.044 16.866 1.00 79.69 208 GLY A C 1
ATOM 1607 O O . GLY A 1 208 ? -9.064 12.146 15.881 1.00 79.69 208 GLY A O 1
ATOM 1608 N N . GLY A 1 209 ? -7.303 12.858 17.059 1.00 81.00 209 GLY A N 1
ATOM 1609 C CA . GLY A 1 209 ? -6.882 13.837 16.045 1.00 81.00 209 GLY A CA 1
ATOM 1610 C C . GLY A 1 209 ? -6.177 13.195 14.843 1.00 81.00 209 GLY A C 1
ATOM 1611 O O . GLY A 1 209 ? -6.189 13.739 13.740 1.00 81.00 209 GLY A O 1
ATOM 1612 N N . ALA A 1 210 ? -5.563 12.025 15.050 1.00 88.19 210 ALA A N 1
ATOM 1613 C CA . ALA A 1 210 ? -4.944 11.250 13.989 1.00 88.19 210 ALA A CA 1
ATOM 1614 C C . ALA A 1 210 ? -4.951 9.744 14.284 1.00 88.19 210 ALA A C 1
ATOM 1616 O O . ALA A 1 210 ? -4.847 9.314 15.437 1.00 88.19 210 ALA A O 1
ATOM 1617 N N . ILE A 1 211 ? -5.019 8.936 13.228 1.00 89.56 211 ILE A N 1
ATOM 1618 C CA . ILE A 1 211 ? -4.756 7.497 13.286 1.00 89.56 211 ILE A CA 1
ATOM 1619 C C . ILE A 1 211 ? -3.319 7.274 12.852 1.00 89.56 211 ILE A C 1
ATOM 1621 O O . ILE A 1 211 ? -2.971 7.530 11.702 1.00 89.56 211 ILE A O 1
ATOM 1625 N N . PHE A 1 212 ? -2.491 6.767 13.758 1.00 91.81 212 PHE A N 1
ATOM 1626 C CA . PHE A 1 212 ? -1.156 6.289 13.427 1.00 91.81 212 PHE A CA 1
ATOM 1627 C C . PHE A 1 212 ? -1.243 4.823 13.021 1.00 91.81 212 PHE A C 1
ATOM 1629 O O . PHE A 1 212 ? -1.941 4.030 13.653 1.00 91.81 212 PHE A O 1
ATOM 1636 N N . CYS A 1 213 ? -0.537 4.437 11.967 1.00 93.81 213 CYS A N 1
ATOM 1637 C CA . CYS A 1 213 ? -0.466 3.047 11.549 1.00 93.81 213 CYS A CA 1
ATOM 1638 C C . CYS A 1 213 ? 0.897 2.713 10.950 1.00 93.81 213 CYS A C 1
ATOM 1640 O O . CYS A 1 213 ? 1.628 3.577 10.465 1.00 93.81 213 CYS A O 1
ATOM 1642 N N . ARG A 1 214 ? 1.232 1.427 10.975 1.00 94.88 214 ARG A N 1
ATOM 1643 C CA . ARG A 1 214 ? 2.353 0.867 10.233 1.00 94.88 214 ARG A CA 1
ATOM 1644 C C . ARG A 1 214 ? 1.814 0.206 8.971 1.00 94.88 214 ARG A C 1
ATOM 1646 O O . ARG A 1 214 ? 0.990 -0.706 9.056 1.00 94.88 214 ARG A O 1
ATOM 1653 N N . ALA A 1 215 ? 2.287 0.670 7.822 1.00 95.81 215 ALA A N 1
ATOM 1654 C CA . ALA A 1 215 ? 2.070 0.049 6.527 1.00 95.81 215 ALA A CA 1
ATOM 1655 C C . ALA A 1 215 ? 3.216 -0.924 6.232 1.00 95.81 215 ALA A C 1
ATOM 1657 O O . ALA A 1 215 ? 4.386 -0.544 6.249 1.00 95.81 215 ALA A O 1
ATOM 1658 N N . GLU A 1 216 ? 2.884 -2.182 5.979 1.00 95.25 216 GLU A N 1
ATOM 1659 C CA . GLU A 1 216 ? 3.812 -3.240 5.589 1.00 95.25 216 GLU A CA 1
ATOM 1660 C C . GLU A 1 216 ? 3.567 -3.606 4.121 1.00 95.25 216 GLU A C 1
ATOM 1662 O O . GLU A 1 216 ? 2.434 -3.911 3.742 1.00 95.25 216 GLU A O 1
ATOM 1667 N N . PHE A 1 217 ? 4.620 -3.585 3.303 1.00 95.25 217 PHE A N 1
ATOM 1668 C CA . PHE A 1 217 ? 4.527 -3.760 1.853 1.00 95.25 217 PHE A CA 1
ATOM 1669 C C . PHE A 1 217 ? 5.006 -5.155 1.448 1.00 95.25 217 PHE A C 1
ATOM 1671 O O . PHE A 1 217 ? 6.125 -5.556 1.766 1.00 95.25 217 PHE A O 1
ATOM 1678 N N . TYR A 1 218 ? 4.172 -5.892 0.722 1.00 93.81 218 TYR A N 1
ATOM 1679 C CA . TYR A 1 218 ? 4.431 -7.255 0.262 1.00 93.81 218 TYR A CA 1
ATOM 1680 C C . TYR A 1 218 ? 4.464 -7.285 -1.260 1.00 93.81 218 TYR A C 1
ATOM 1682 O O . TYR A 1 218 ? 3.613 -6.687 -1.910 1.00 93.81 218 TYR A O 1
ATOM 1690 N N . HIS A 1 219 ? 5.408 -8.019 -1.840 1.00 91.38 219 HIS A N 1
ATOM 1691 C CA . HIS A 1 219 ? 5.444 -8.198 -3.288 1.00 91.38 219 HIS A CA 1
ATOM 1692 C C . HIS A 1 219 ? 4.285 -9.082 -3.766 1.00 91.38 219 HIS A C 1
ATOM 1694 O O . HIS A 1 219 ? 4.059 -10.178 -3.243 1.00 91.38 219 HIS A O 1
ATOM 1700 N N . MET A 1 220 ? 3.573 -8.626 -4.791 1.00 89.81 220 MET A N 1
ATOM 1701 C CA . MET A 1 220 ? 2.514 -9.371 -5.454 1.00 89.81 220 MET A CA 1
ATOM 1702 C C . MET A 1 220 ? 3.069 -10.077 -6.689 1.00 89.81 220 MET A C 1
ATOM 1704 O O . MET A 1 220 ? 3.412 -9.437 -7.679 1.00 89.81 220 MET A O 1
ATOM 1708 N N . SER A 1 221 ? 3.147 -11.408 -6.654 1.00 84.94 221 SER A N 1
ATOM 1709 C CA . SER A 1 221 ? 3.616 -12.189 -7.800 1.00 84.94 221 SER A CA 1
ATOM 1710 C C . SER A 1 221 ? 2.858 -13.516 -7.921 1.00 84.94 221 SER A C 1
ATOM 1712 O O . SER A 1 221 ? 2.875 -14.317 -6.980 1.00 84.94 221 SER A O 1
ATOM 1714 N N . PRO A 1 222 ? 2.185 -13.785 -9.058 1.00 84.31 222 PRO A N 1
ATOM 1715 C CA . PRO A 1 222 ? 1.916 -12.871 -10.180 1.00 84.31 222 PRO A CA 1
ATOM 1716 C C . PRO A 1 222 ? 0.892 -11.768 -9.810 1.00 84.31 222 PRO A C 1
ATOM 1718 O O . PRO A 1 222 ? 0.158 -11.946 -8.830 1.00 84.31 222 PRO A O 1
ATOM 1721 N N . PRO A 1 223 ? 0.787 -10.672 -10.592 1.00 85.75 223 PRO A N 1
ATOM 1722 C CA . PRO A 1 223 ? -0.163 -9.573 -10.373 1.00 85.75 223 PRO A CA 1
ATOM 1723 C C . PRO A 1 223 ? -1.602 -9.984 -10.736 1.00 85.75 223 PRO A C 1
ATOM 1725 O O . PRO A 1 223 ? -2.218 -9.502 -11.677 1.00 85.75 223 PRO A O 1
ATOM 1728 N N . ASN A 1 224 ? -2.146 -10.953 -9.998 1.00 87.94 224 ASN A N 1
ATOM 1729 C CA . ASN A 1 224 ? -3.500 -11.460 -10.179 1.00 87.94 224 ASN A CA 1
ATOM 1730 C C . ASN A 1 224 ? -4.271 -11.441 -8.845 1.00 87.94 224 ASN A C 1
ATOM 1732 O O . ASN A 1 224 ? -4.028 -12.313 -7.999 1.00 87.94 224 ASN A O 1
ATOM 1736 N N . PRO A 1 225 ? -5.238 -10.516 -8.671 1.00 86.94 225 PRO A N 1
ATOM 1737 C CA . PRO A 1 225 ? -6.055 -10.405 -7.458 1.00 86.94 225 PRO A CA 1
ATOM 1738 C C . PRO A 1 225 ? -6.741 -11.711 -7.037 1.00 86.94 225 PRO A C 1
ATOM 1740 O O . PRO A 1 225 ? -6.854 -12.017 -5.849 1.00 86.94 225 PRO A O 1
ATOM 1743 N N . ALA A 1 226 ? -7.137 -12.555 -7.998 1.00 87.31 226 ALA A N 1
ATOM 1744 C CA . ALA A 1 226 ? -7.834 -13.808 -7.709 1.00 87.31 226 ALA A CA 1
ATOM 1745 C C . ALA A 1 226 ? -7.003 -14.773 -6.845 1.00 87.31 226 ALA A C 1
ATOM 1747 O O . ALA A 1 226 ? -7.571 -15.535 -6.066 1.00 87.31 226 ALA A O 1
ATOM 1748 N N . ARG A 1 227 ? -5.664 -14.709 -6.916 1.00 86.38 227 ARG A N 1
ATOM 1749 C CA . ARG A 1 227 ? -4.766 -15.565 -6.118 1.00 86.38 227 ARG A CA 1
ATOM 1750 C C . ARG A 1 227 ? -4.697 -15.188 -4.640 1.00 86.38 227 ARG A C 1
ATOM 1752 O O . ARG A 1 227 ? -4.122 -15.945 -3.857 1.00 86.38 227 ARG A O 1
ATOM 1759 N N . TYR A 1 228 ? -5.223 -14.028 -4.266 1.00 87.38 228 TYR A N 1
ATOM 1760 C CA . TYR A 1 228 ? -5.188 -13.518 -2.897 1.00 87.38 228 TYR A CA 1
ATOM 1761 C C . TYR A 1 228 ? -6.530 -13.696 -2.178 1.00 87.38 228 TYR A C 1
ATOM 1763 O O . TYR A 1 228 ? -6.599 -13.519 -0.960 1.00 87.38 228 TYR A O 1
ATOM 1771 N N . LYS A 1 229 ? -7.571 -14.160 -2.888 1.00 85.62 229 LYS A N 1
ATOM 1772 C CA . LYS A 1 229 ? -8.832 -14.614 -2.286 1.00 85.62 229 LYS A CA 1
ATOM 1773 C C . LYS A 1 229 ? -8.569 -15.778 -1.322 1.00 85.62 229 LYS A C 1
ATOM 1775 O O . LYS A 1 229 ? -7.907 -16.749 -1.674 1.00 85.62 229 LYS A O 1
ATOM 1780 N N . GLY A 1 230 ? -9.057 -15.659 -0.086 1.00 83.06 230 GLY A N 1
ATOM 1781 C CA . GLY A 1 230 ? -8.906 -16.686 0.956 1.00 83.06 230 GLY A CA 1
ATOM 1782 C C . GLY A 1 230 ? -7.495 -16.837 1.545 1.00 83.06 230 GLY A C 1
ATOM 1783 O O . GLY A 1 230 ? -7.277 -17.706 2.391 1.00 83.06 230 GLY A O 1
ATOM 1784 N N . LYS A 1 231 ? -6.519 -16.011 1.138 1.00 87.75 231 LYS A N 1
ATOM 1785 C CA . LYS A 1 231 ? -5.192 -15.994 1.770 1.00 87.75 231 LYS A CA 1
ATOM 1786 C C . LYS A 1 231 ? -5.216 -15.221 3.085 1.00 87.75 231 LYS A C 1
ATOM 1788 O O . LYS A 1 231 ? -6.024 -14.323 3.288 1.00 87.75 231 LYS A O 1
ATOM 1793 N N . THR A 1 232 ? -4.276 -15.555 3.963 1.00 89.25 232 THR A N 1
ATOM 1794 C CA . THR A 1 232 ? -3.997 -14.818 5.199 1.00 89.25 232 THR A CA 1
ATOM 1795 C C . THR A 1 232 ? -2.623 -14.167 5.108 1.00 89.25 232 THR A C 1
ATOM 1797 O O . THR A 1 232 ? -1.750 -14.651 4.385 1.00 89.25 232 THR A O 1
ATOM 1800 N N . TRP A 1 233 ? -2.415 -13.085 5.858 1.00 89.56 233 TRP A N 1
ATOM 1801 C CA . TRP A 1 233 ? -1.144 -12.356 5.872 1.00 89.56 233 TRP A CA 1
ATOM 1802 C C . TRP A 1 233 ? 0.054 -13.242 6.241 1.00 89.56 233 TRP A C 1
ATOM 1804 O O . TRP A 1 233 ? 1.103 -13.135 5.617 1.00 89.56 233 TRP A O 1
ATOM 1814 N N . ASN A 1 234 ? -0.130 -14.209 7.145 1.00 87.81 234 ASN A N 1
ATOM 1815 C CA . ASN A 1 234 ? 0.924 -15.153 7.539 1.00 87.81 234 ASN A CA 1
ATOM 1816 C C . ASN A 1 234 ? 1.432 -16.011 6.365 1.00 87.81 234 ASN A C 1
ATOM 1818 O O . ASN A 1 234 ? 2.594 -16.406 6.351 1.00 87.81 234 ASN A O 1
ATOM 1822 N N . LYS A 1 235 ? 0.588 -16.282 5.356 1.00 87.12 235 LYS A N 1
ATOM 1823 C CA . LYS A 1 235 ? 0.971 -17.052 4.157 1.00 87.12 235 LYS A CA 1
ATOM 1824 C C . LYS A 1 235 ? 1.760 -16.230 3.132 1.00 87.12 235 LYS A C 1
ATOM 1826 O O . LYS A 1 235 ? 2.280 -16.809 2.183 1.00 87.12 235 LYS A O 1
ATOM 1831 N N . LEU A 1 236 ? 1.820 -14.906 3.282 1.00 85.44 236 LEU A N 1
ATOM 1832 C CA . LEU A 1 236 ? 2.557 -14.012 2.381 1.00 85.44 236 LEU A CA 1
ATOM 1833 C C . LEU A 1 236 ? 4.021 -13.820 2.798 1.00 85.44 236 LEU A C 1
ATOM 1835 O O . LEU A 1 236 ? 4.782 -13.189 2.071 1.00 85.44 236 LEU A O 1
ATOM 1839 N N . GLY A 1 237 ? 4.430 -14.406 3.926 1.00 87.12 237 GLY A N 1
ATOM 1840 C CA . GLY A 1 237 ? 5.798 -14.334 4.418 1.00 87.12 237 GLY A CA 1
ATOM 1841 C C . GLY A 1 237 ? 6.098 -12.994 5.080 1.00 87.12 237 GLY A C 1
ATOM 1842 O O . GLY A 1 237 ? 5.277 -12.463 5.826 1.00 87.12 237 GLY A O 1
ATOM 1843 N N . ARG A 1 238 ? 7.306 -12.475 4.851 1.00 89.62 238 ARG A N 1
ATOM 1844 C CA . ARG A 1 238 ? 7.767 -11.211 5.437 1.00 89.62 238 ARG A CA 1
ATOM 1845 C C . ARG A 1 238 ? 7.522 -10.047 4.473 1.00 89.62 238 ARG A C 1
ATOM 1847 O O . ARG A 1 238 ? 7.669 -10.240 3.265 1.00 89.62 238 ARG A O 1
ATOM 1854 N N . PRO A 1 239 ? 7.195 -8.849 4.984 1.00 92.38 239 PRO A N 1
ATOM 1855 C CA . PRO A 1 239 ? 7.133 -7.662 4.145 1.00 92.38 239 PRO A CA 1
ATOM 1856 C C . PRO A 1 239 ? 8.524 -7.312 3.604 1.00 92.38 239 PRO A C 1
ATOM 1858 O O . PRO A 1 239 ? 9.535 -7.547 4.267 1.00 92.38 239 PRO A O 1
ATOM 1861 N N . LEU A 1 240 ? 8.565 -6.728 2.407 1.00 91.12 240 LEU A N 1
ATOM 1862 C CA . LEU A 1 240 ? 9.787 -6.199 1.800 1.00 91.12 240 LEU A CA 1
ATOM 1863 C C . LEU A 1 240 ? 10.320 -5.001 2.585 1.00 91.12 240 LEU A C 1
ATOM 1865 O O . LEU A 1 240 ? 11.518 -4.886 2.820 1.00 91.12 240 LEU A O 1
ATOM 1869 N N . PHE A 1 241 ? 9.413 -4.115 2.987 1.00 93.12 241 PHE A N 1
ATOM 1870 C CA . PHE A 1 241 ? 9.701 -2.968 3.833 1.00 93.12 241 PHE A CA 1
ATOM 1871 C C . PHE A 1 241 ? 8.432 -2.535 4.570 1.00 93.12 241 PHE A C 1
ATOM 1873 O O . PHE A 1 241 ? 7.326 -3.015 4.302 1.00 93.12 241 PHE A O 1
ATOM 1880 N N . SER A 1 242 ? 8.591 -1.619 5.519 1.00 93.50 242 SER A N 1
ATOM 1881 C CA . SER A 1 242 ? 7.473 -1.032 6.252 1.00 93.50 242 SER A CA 1
ATOM 1882 C C . SER A 1 242 ? 7.688 0.455 6.474 1.00 93.50 242 SER A C 1
ATOM 1884 O O . SER A 1 242 ? 8.826 0.870 6.691 1.00 93.50 242 SER A O 1
ATOM 1886 N N . ALA A 1 243 ? 6.608 1.226 6.505 1.00 93.75 243 ALA A N 1
ATOM 1887 C CA . ALA A 1 243 ? 6.632 2.653 6.787 1.00 93.75 243 ALA A CA 1
ATOM 1888 C C . ALA A 1 243 ? 5.534 3.032 7.785 1.00 93.75 243 ALA A C 1
ATOM 1890 O O . ALA A 1 243 ? 4.438 2.472 7.761 1.00 93.75 243 ALA A O 1
ATOM 1891 N N . ASN A 1 244 ? 5.815 4.011 8.643 1.00 93.12 244 ASN A N 1
ATOM 1892 C CA . ASN A 1 244 ? 4.801 4.591 9.516 1.00 93.12 244 ASN A CA 1
ATOM 1893 C C . ASN A 1 244 ? 4.036 5.684 8.760 1.00 93.12 244 ASN A C 1
ATOM 1895 O O . ASN A 1 244 ? 4.625 6.530 8.076 1.00 93.12 244 ASN A O 1
ATOM 1899 N N . LEU A 1 245 ? 2.715 5.653 8.884 1.00 92.56 245 LEU A N 1
ATOM 1900 C CA . LEU A 1 245 ? 1.777 6.583 8.274 1.00 92.56 245 LEU A CA 1
ATOM 1901 C C . LEU A 1 245 ? 0.877 7.175 9.355 1.00 92.56 245 LEU A C 1
ATOM 1903 O O . LEU A 1 245 ? 0.635 6.551 10.391 1.00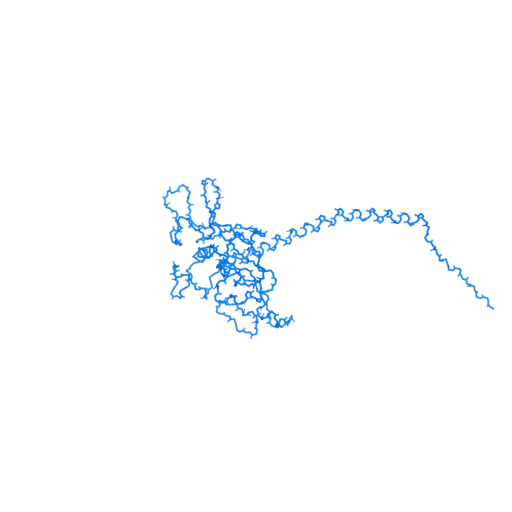 92.56 245 LEU A O 1
ATOM 1907 N N . SER A 1 246 ? 0.356 8.366 9.091 1.00 90.62 246 SER A N 1
ATOM 1908 C CA . SER A 1 246 ? -0.693 8.961 9.904 1.00 90.62 246 SER A CA 1
ATOM 1909 C C . SER A 1 246 ? -1.775 9.573 9.026 1.00 90.62 246 SER A C 1
ATOM 1911 O O . SER A 1 246 ? -1.476 10.159 7.986 1.00 90.62 246 SER A O 1
ATOM 1913 N N . PHE A 1 247 ? -3.023 9.422 9.461 1.00 86.06 247 PHE A N 1
ATOM 1914 C CA . PHE A 1 247 ? -4.201 10.048 8.859 1.00 86.06 247 PHE A CA 1
ATOM 1915 C C . PHE A 1 247 ? -4.724 11.066 9.844 1.00 86.06 247 PHE A C 1
ATOM 1917 O O . PHE A 1 247 ? -4.961 10.711 10.997 1.00 86.06 247 PHE A O 1
ATOM 1924 N N . ARG A 1 248 ? -4.851 12.317 9.418 1.00 84.88 248 ARG A N 1
ATOM 1925 C CA . ARG A 1 248 ? -5.348 13.401 10.265 1.00 84.88 248 ARG A CA 1
ATOM 1926 C C . ARG A 1 248 ? -6.798 13.688 9.925 1.00 84.88 248 ARG A C 1
ATOM 1928 O O . ARG A 1 248 ? -7.204 13.466 8.786 1.00 84.88 248 ARG A O 1
ATOM 1935 N N . ARG A 1 249 ? -7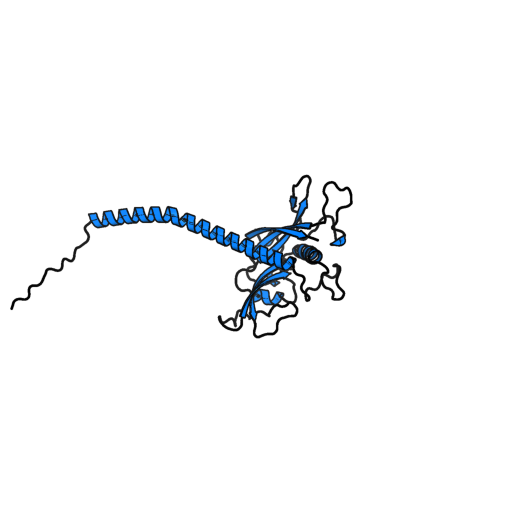.538 14.119 10.939 1.00 79.62 249 ARG A N 1
ATOM 1936 C CA . ARG A 1 249 ? -8.895 14.630 10.788 1.00 79.62 249 ARG A CA 1
ATOM 1937 C C . ARG A 1 249 ? -8.900 16.052 10.241 1.00 79.62 249 ARG A C 1
ATOM 1939 O O . ARG A 1 249 ? -7.893 16.760 10.475 1.00 79.62 249 ARG A O 1
#

Radius of gyration: 28.39 Å; chains: 1; bounding box: 95×32×87 Å